Protein AF-A0A380T2Y3-F1 (afdb_monomer)

Radius of gyration: 21.45 Å; Cα contacts (8 Å, |Δi|>4): 361; chains: 1; bounding box: 50×65×51 Å

Sequence (341 aa):
MRKSTPGRASEMRLYDQLVRQCRAKHFIFTFAATIHVAPNGPALARWWEATHGPTEDLQPNRKWDAYFRGALPQAKLLEQLIGDVPELATCLTNPIWYALADFQVGNSEAFWNSCANAVRINDAPFGYQSRQRLDDLYAQPNLASLGLLIIILRSDDLQHYYSRQHITRCFTCYVCIALLSDRLRDVADDIYMLINSLIERGGFTEGTPLGWPESLDDFCRQYNSYHLIAQWLYPTVQSDRREADVLLLLWMVAEDHKLLWQFFNQDEVVIPPSMLQRWRRWCKRFVNHSTQLCCSECDTRLLAREEKRVWCRLLLRGNVASAKIGTTVIVALNLTFGLLV

Foldseek 3Di:
DDDPDPDPVVVQVVLLLLLQLLLLLLLQLLLCVVVVFDSAQQRVLVVCCVVPNDDPPDDSDCVSRVSNRRDHDDPVVNLVSCVVPVVSVCSLVALQSVLLRDDDDVCQQVLLQLQLQLWDWQNHGDWAPVPVSLVLLLLFLARNSLSSLSSLQQHPDPRSVVVNVVCLACVLVSLLLRCLPPSNVSSSLSSLVSVVVCLVVVSGPVGHRPPRDPDSVSSVVSSVLLNVVLVVCQVVDDDPPSSRLSSSLSSLCVVPPVSSVCSVPDPDGDDDPVSVVVSVVSCVVVVPIDTDRNVVSSVVPPQDPSSVVSVCVSPPPDPPDDPCDDDDDDDDDPDDPDDDD

Organism: NCBI:txid1785161

Structure (mmCIF, N/CA/C/O backbone):
data_AF-A0A380T2Y3-F1
#
_entry.id   AF-A0A380T2Y3-F1
#
loop_
_atom_site.group_PDB
_atom_site.id
_atom_site.type_symbol
_atom_site.label_atom_id
_atom_site.label_alt_id
_atom_site.label_comp_id
_atom_site.label_asym_id
_atom_site.label_entity_id
_atom_site.label_seq_id
_atom_site.pdbx_PDB_ins_code
_atom_site.Cartn_x
_atom_site.Cartn_y
_atom_site.Cartn_z
_atom_site.occupancy
_atom_site.B_iso_or_equiv
_atom_site.auth_seq_id
_atom_site.auth_comp_id
_atom_site.auth_asym_id
_atom_site.auth_atom_id
_atom_site.pdbx_PDB_model_num
ATOM 1 N N . MET A 1 1 ? -19.754 40.444 -13.931 1.00 37.72 1 MET A N 1
ATOM 2 C CA . MET A 1 1 ? -19.602 39.278 -13.032 1.00 37.72 1 MET A CA 1
ATOM 3 C C . MET A 1 1 ? -18.606 38.298 -13.643 1.00 37.72 1 MET A C 1
ATOM 5 O O . MET A 1 1 ? -18.986 37.504 -14.491 1.00 37.72 1 MET A O 1
ATOM 9 N N . ARG A 1 2 ? -17.318 38.389 -13.283 1.00 34.25 2 ARG A N 1
ATOM 10 C CA . ARG A 1 2 ? -16.330 37.356 -13.632 1.00 34.25 2 ARG A CA 1
ATOM 11 C C . ARG A 1 2 ? -16.408 36.286 -12.545 1.00 34.25 2 ARG A C 1
ATOM 13 O O . ARG A 1 2 ? -16.112 36.587 -11.394 1.00 34.25 2 ARG A O 1
ATOM 20 N N . LYS A 1 3 ? -16.866 35.080 -12.893 1.00 37.94 3 LYS A N 1
ATOM 21 C CA . LYS A 1 3 ? -16.750 33.909 -12.017 1.00 37.94 3 LYS A CA 1
ATOM 22 C C . LYS A 1 3 ? -15.255 33.670 -11.806 1.00 37.94 3 LYS A C 1
ATOM 24 O O . LYS A 1 3 ? -14.553 33.351 -12.759 1.00 37.94 3 LYS A O 1
ATOM 29 N N . SER A 1 4 ? -14.770 33.912 -10.593 1.00 36.66 4 SER A N 1
ATOM 30 C CA . SER A 1 4 ? -13.426 33.520 -10.189 1.00 36.66 4 SER A CA 1
ATOM 31 C C . SER A 1 4 ? -13.338 32.001 -10.294 1.00 36.66 4 SER A C 1
ATOM 33 O O . SER A 1 4 ? -14.076 31.297 -9.603 1.00 36.66 4 SER A O 1
ATOM 35 N N . THR A 1 5 ? -12.473 31.504 -11.171 1.00 42.69 5 THR A N 1
ATOM 36 C CA . THR A 1 5 ? -12.045 30.105 -11.191 1.00 42.69 5 THR A CA 1
ATOM 37 C C . THR A 1 5 ? -11.651 29.713 -9.762 1.00 42.69 5 THR A C 1
ATOM 39 O O . THR A 1 5 ? -10.955 30.505 -9.113 1.00 42.69 5 THR A O 1
ATOM 42 N N . PRO A 1 6 ? -12.102 28.564 -9.224 1.00 47.38 6 PRO A N 1
ATOM 43 C CA . PRO A 1 6 ? -11.628 28.095 -7.929 1.00 47.38 6 PRO A CA 1
ATOM 44 C C . PRO A 1 6 ? -10.100 28.064 -7.981 1.00 47.38 6 PRO A C 1
ATOM 46 O O . PRO A 1 6 ? -9.513 27.447 -8.863 1.00 47.38 6 PRO A O 1
ATOM 49 N N . GLY A 1 7 ? -9.445 28.836 -7.115 1.00 57.75 7 GLY A N 1
ATOM 50 C CA . GLY A 1 7 ? -7.991 28.926 -7.136 1.00 57.75 7 GLY A CA 1
ATOM 51 C C . GLY A 1 7 ? -7.384 27.571 -6.785 1.00 57.75 7 GLY A C 1
ATOM 52 O O . GLY A 1 7 ? -7.860 26.922 -5.858 1.00 57.75 7 GLY A O 1
ATOM 53 N N . ARG A 1 8 ? -6.303 27.187 -7.469 1.00 60.09 8 ARG A N 1
ATOM 54 C CA . ARG A 1 8 ? -5.463 25.987 -7.252 1.00 60.09 8 ARG A CA 1
ATOM 55 C C . ARG A 1 8 ? -5.281 25.584 -5.772 1.00 60.09 8 ARG A C 1
ATOM 57 O O . ARG A 1 8 ? -5.299 24.408 -5.433 1.00 60.09 8 ARG A O 1
ATOM 64 N N . ALA A 1 9 ? -5.217 26.552 -4.853 1.00 62.19 9 ALA A N 1
ATOM 65 C CA . ALA A 1 9 ? -5.156 26.318 -3.405 1.00 62.19 9 ALA A CA 1
ATOM 66 C C . ALA A 1 9 ? -6.393 25.611 -2.791 1.00 62.19 9 ALA A C 1
ATOM 68 O O . ALA A 1 9 ? -6.279 24.962 -1.751 1.00 62.19 9 ALA A O 1
ATOM 69 N N . SER A 1 10 ? -7.579 25.748 -3.388 1.00 67.69 10 SER A N 1
ATOM 70 C CA . SER A 1 10 ? -8.824 25.091 -2.963 1.00 67.69 10 SER A CA 1
ATOM 71 C C . SER A 1 10 ? -8.831 23.609 -3.350 1.00 67.69 10 SER A C 1
ATOM 73 O O . SER A 1 10 ? -9.115 22.763 -2.503 1.00 67.69 10 SER A O 1
ATOM 75 N N . GLU A 1 11 ? -8.416 23.294 -4.577 1.00 70.69 11 GLU A N 1
ATOM 76 C CA . GLU A 1 11 ? -8.288 21.924 -5.099 1.00 70.69 11 GLU A CA 1
ATOM 77 C C . GLU A 1 11 ? -7.221 21.115 -4.346 1.00 70.69 11 GLU A C 1
ATOM 79 O O . GLU A 1 11 ? -7.369 19.912 -4.126 1.00 70.69 11 GLU A O 1
ATOM 84 N N . MET A 1 12 ? -6.162 21.780 -3.879 1.00 69.94 12 MET A N 1
ATOM 85 C CA . MET A 1 12 ? -5.123 21.164 -3.049 1.00 69.94 12 MET A CA 1
ATOM 86 C C . MET A 1 12 ? -5.627 20.787 -1.657 1.00 69.94 12 MET A C 1
ATOM 88 O O . MET A 1 12 ? -5.375 19.686 -1.176 1.00 69.94 12 MET A O 1
ATOM 92 N N . ARG A 1 13 ? -6.371 21.687 -0.999 1.00 73.81 13 ARG A N 1
ATOM 93 C CA . ARG A 1 13 ? -6.973 21.383 0.311 1.00 73.81 13 ARG A CA 1
ATOM 94 C C . ARG A 1 13 ? -7.933 20.206 0.217 1.00 73.81 13 ARG A C 1
ATOM 96 O O . ARG A 1 13 ? -7.991 19.412 1.151 1.00 73.81 13 ARG A O 1
ATOM 103 N N . LEU A 1 14 ? -8.654 20.113 -0.898 1.00 81.94 14 LEU A N 1
ATOM 104 C CA . LEU A 1 14 ? -9.555 19.007 -1.179 1.00 81.94 14 LEU A CA 1
ATOM 105 C C . LEU A 1 14 ? -8.781 17.695 -1.366 1.00 81.94 14 LEU A C 1
ATOM 107 O O . LEU A 1 14 ? -9.135 16.700 -0.747 1.00 81.94 14 LEU A O 1
ATOM 111 N N . TYR A 1 15 ? -7.676 17.700 -2.111 1.00 84.38 15 TYR A N 1
ATOM 112 C CA . TYR A 1 15 ? -6.830 16.514 -2.270 1.00 84.38 15 TYR A CA 1
ATOM 113 C C . TYR A 1 15 ? -6.211 16.028 -0.945 1.00 84.38 15 TYR A C 1
ATOM 115 O O . TYR A 1 15 ? -6.368 14.866 -0.578 1.00 84.38 15 TYR A O 1
ATOM 123 N N . ASP A 1 16 ? -5.606 16.922 -0.157 1.00 83.69 16 ASP A N 1
ATOM 124 C CA . ASP A 1 16 ? -5.087 16.587 1.181 1.00 83.69 16 ASP A CA 1
ATOM 125 C C . ASP A 1 16 ? -6.181 16.029 2.107 1.00 83.69 16 ASP A C 1
ATOM 127 O O . ASP A 1 16 ? -5.918 15.217 2.999 1.00 83.69 16 ASP A O 1
ATOM 131 N N . GLN A 1 17 ? -7.418 16.501 1.941 1.00 85.94 17 GLN A N 1
ATOM 132 C CA . GLN A 1 17 ? -8.566 15.988 2.674 1.00 85.94 17 GLN A CA 1
ATOM 133 C C . GLN A 1 17 ? -8.920 14.563 2.232 1.00 85.94 17 GLN A C 1
ATOM 135 O O . GLN A 1 17 ? -9.171 13.733 3.105 1.00 85.94 17 GLN A O 1
ATOM 140 N N . LEU A 1 18 ? -8.877 14.260 0.931 1.00 90.19 18 LEU A N 1
ATOM 141 C CA . LEU A 1 18 ? -9.080 12.904 0.409 1.00 90.19 18 LEU A CA 1
ATOM 142 C C . LEU A 1 18 ? -8.019 11.932 0.945 1.00 90.19 18 LEU A C 1
ATOM 144 O O . LEU A 1 18 ? -8.373 10.859 1.429 1.00 90.19 18 LEU A O 1
ATOM 148 N N . VAL A 1 19 ? -6.741 12.333 0.985 1.00 90.69 19 VAL A N 1
ATOM 149 C CA . VAL A 1 19 ? -5.663 11.517 1.584 1.00 90.69 19 VAL A CA 1
ATOM 150 C C . VAL A 1 19 ? -5.972 11.197 3.051 1.00 90.69 19 VAL A C 1
ATOM 152 O O . VAL A 1 19 ? -5.838 10.056 3.493 1.00 90.69 19 VAL A O 1
ATOM 155 N N . ARG A 1 20 ? -6.440 12.185 3.826 1.00 88.56 20 ARG A N 1
ATOM 156 C CA . ARG A 1 20 ? -6.813 11.970 5.237 1.00 88.56 20 ARG A CA 1
ATOM 157 C C . ARG A 1 20 ? -8.024 11.063 5.395 1.00 88.56 20 ARG A C 1
ATOM 159 O O . ARG A 1 20 ? -8.037 10.266 6.329 1.00 88.56 20 ARG A O 1
ATOM 166 N N . GLN A 1 21 ? -9.019 11.197 4.523 1.00 91.62 21 GLN A N 1
ATOM 167 C CA . GLN A 1 21 ? -10.210 10.353 4.533 1.00 91.62 21 GLN A CA 1
ATOM 168 C C . GLN A 1 21 ? -9.852 8.903 4.210 1.00 91.62 21 GLN A C 1
ATOM 170 O O . GLN A 1 21 ? -10.226 8.014 4.970 1.00 91.62 21 GLN A O 1
ATOM 175 N N . CYS A 1 22 ? -9.055 8.672 3.164 1.00 93.88 22 CYS A N 1
ATOM 176 C CA . CYS A 1 22 ? -8.543 7.349 2.810 1.00 93.88 22 CYS A CA 1
ATOM 177 C C . CYS A 1 22 ? -7.740 6.730 3.964 1.00 93.88 22 CYS A C 1
ATOM 179 O O . CYS A 1 22 ? -7.956 5.575 4.327 1.00 93.88 22 CYS A O 1
ATOM 181 N N . ARG A 1 23 ? -6.869 7.513 4.613 1.00 92.44 23 ARG A N 1
ATOM 182 C CA . ARG A 1 23 ? -6.127 7.064 5.798 1.00 92.44 23 ARG A CA 1
ATOM 183 C C . ARG A 1 23 ? -7.042 6.672 6.956 1.00 92.44 23 ARG A C 1
ATOM 185 O O . ARG A 1 23 ? -6.800 5.664 7.615 1.00 92.44 23 ARG A O 1
ATOM 192 N N . ALA A 1 24 ? -8.064 7.478 7.237 1.00 91.62 24 ALA A N 1
ATOM 193 C CA . ALA A 1 24 ? -9.016 7.204 8.309 1.00 91.62 24 ALA A CA 1
ATOM 194 C C . ALA A 1 24 ? -9.853 5.948 8.021 1.00 91.62 24 ALA A C 1
ATOM 196 O O . ALA A 1 24 ? -10.052 5.139 8.925 1.00 91.62 24 ALA A O 1
ATOM 197 N N . LYS A 1 25 ? -10.262 5.747 6.760 1.00 93.38 25 LYS A N 1
ATOM 198 C CA . LYS A 1 25 ? -10.887 4.499 6.310 1.00 93.38 25 LYS A CA 1
ATOM 199 C C . LYS A 1 25 ? -9.951 3.315 6.542 1.00 93.38 25 LYS A C 1
ATOM 201 O O . LYS A 1 25 ? -10.323 2.389 7.250 1.00 93.38 25 LYS A O 1
ATOM 206 N N . HIS A 1 26 ? -8.716 3.372 6.044 1.00 93.50 26 HIS A N 1
ATOM 207 C CA . HIS A 1 26 ? -7.749 2.287 6.226 1.00 93.50 26 HIS A CA 1
ATOM 208 C C . HIS A 1 26 ? -7.576 1.915 7.705 1.00 93.50 26 HIS A C 1
ATOM 210 O O . HIS A 1 26 ? -7.606 0.738 8.053 1.00 93.50 26 HIS A O 1
ATOM 216 N N . PHE A 1 27 ? -7.463 2.916 8.584 1.00 93.00 27 PHE A N 1
ATOM 217 C CA . PHE A 1 27 ? -7.384 2.697 10.025 1.00 93.00 27 PHE A CA 1
ATOM 218 C C . PHE A 1 27 ? -8.600 1.936 10.571 1.00 93.00 27 PHE A C 1
ATOM 220 O O . PHE A 1 27 ? -8.423 0.933 11.258 1.00 93.00 27 PHE A O 1
ATOM 227 N N . ILE A 1 28 ? -9.824 2.384 10.271 1.00 93.44 28 ILE A N 1
ATOM 228 C CA . ILE A 1 28 ? -11.027 1.785 10.863 1.00 93.44 28 ILE A CA 1
ATOM 229 C C . ILE A 1 28 ? -11.363 0.413 10.267 1.00 93.44 28 ILE A C 1
ATOM 231 O O . ILE A 1 28 ? -11.786 -0.474 11.003 1.00 93.44 28 ILE A O 1
ATOM 235 N N . PHE A 1 29 ? -11.136 0.212 8.965 1.00 93.44 29 PHE A N 1
ATOM 236 C CA . PHE A 1 29 ? -11.306 -1.092 8.321 1.00 93.44 29 PHE A CA 1
ATOM 237 C C . PHE A 1 29 ? -10.279 -2.094 8.852 1.00 93.44 29 PHE A C 1
ATOM 239 O O . PHE A 1 29 ? -10.648 -3.212 9.206 1.00 93.44 29 PHE A O 1
ATOM 246 N N . THR A 1 30 ? -9.021 -1.671 9.025 1.00 92.56 30 THR A N 1
ATOM 247 C CA . THR A 1 30 ? -8.002 -2.518 9.660 1.00 92.56 30 THR A CA 1
ATOM 248 C C . THR A 1 30 ? -8.378 -2.847 11.098 1.00 92.56 30 THR A C 1
ATOM 250 O O . THR A 1 30 ? -8.274 -4.002 11.494 1.00 92.56 30 THR A O 1
ATOM 253 N N . PHE A 1 31 ? -8.865 -1.870 11.871 1.00 93.12 31 PHE A N 1
ATOM 254 C CA . PHE A 1 31 ? -9.316 -2.120 13.238 1.00 93.12 31 PHE A CA 1
ATOM 255 C C . PHE A 1 31 ? -10.415 -3.178 13.279 1.00 93.12 31 PHE A C 1
ATOM 257 O O . PHE A 1 31 ? -10.260 -4.166 13.988 1.00 93.12 31 PHE A O 1
ATOM 264 N N . ALA A 1 32 ? -11.473 -3.003 12.479 1.00 92.94 32 ALA A N 1
ATOM 265 C CA . ALA A 1 32 ? -12.595 -3.935 12.404 1.00 92.94 32 ALA A CA 1
ATOM 266 C C . ALA A 1 32 ? -12.146 -5.353 12.015 1.00 92.94 32 ALA A C 1
ATOM 268 O O . ALA A 1 32 ? -12.591 -6.327 12.623 1.00 92.94 32 ALA A O 1
ATOM 269 N N . ALA A 1 33 ? -11.220 -5.465 11.057 1.00 91.44 33 ALA A N 1
ATOM 270 C CA . ALA A 1 33 ? -10.636 -6.738 10.653 1.00 91.44 33 ALA A CA 1
ATOM 271 C C . ALA A 1 33 ? -9.832 -7.398 11.788 1.00 91.44 33 ALA A C 1
ATOM 273 O O . ALA A 1 33 ? -9.990 -8.597 12.022 1.00 91.44 33 ALA A O 1
ATOM 274 N N . THR A 1 34 ? -9.015 -6.630 12.519 1.00 91.38 34 THR A N 1
ATOM 275 C CA . THR A 1 34 ? -8.190 -7.144 13.626 1.00 91.38 34 THR A CA 1
ATOM 276 C C . THR A 1 34 ? -9.029 -7.638 14.803 1.00 91.38 34 THR A C 1
ATOM 278 O O . THR A 1 34 ? -8.711 -8.669 15.385 1.00 91.38 34 THR A O 1
ATOM 281 N N . ILE A 1 35 ? -10.122 -6.950 15.141 1.00 92.81 35 ILE A N 1
ATOM 282 C CA . ILE A 1 35 ? -11.043 -7.391 16.206 1.00 92.81 35 ILE A CA 1
ATOM 283 C C . ILE A 1 35 ? -12.103 -8.391 15.709 1.00 92.81 35 ILE A C 1
ATOM 285 O O . ILE A 1 35 ? -12.998 -8.763 16.467 1.00 92.81 35 ILE A O 1
ATOM 289 N N . HIS A 1 36 ? -12.020 -8.813 14.443 1.00 92.25 36 HIS A N 1
ATOM 290 C CA . HIS A 1 36 ? -12.910 -9.783 13.801 1.00 92.25 36 HIS A CA 1
ATOM 291 C C . HIS A 1 36 ? -14.403 -9.413 13.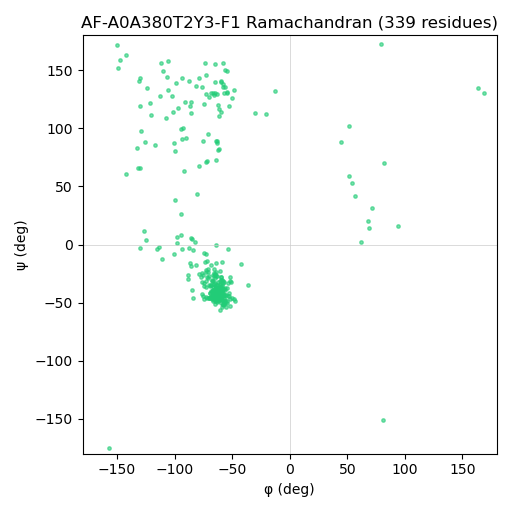835 1.00 92.25 36 HIS A C 1
ATOM 293 O O . HIS A 1 36 ? -15.266 -10.270 14.042 1.00 92.25 36 HIS A O 1
ATOM 299 N N . VAL A 1 37 ? -14.729 -8.140 13.593 1.00 92.50 37 VAL A N 1
ATOM 300 C CA . VAL A 1 37 ? -16.119 -7.675 13.461 1.00 92.50 37 VAL A CA 1
ATOM 301 C C . VAL A 1 37 ? -16.431 -7.246 12.034 1.00 92.50 37 VAL A C 1
ATOM 303 O O . VAL A 1 37 ? -15.552 -6.866 11.263 1.00 92.50 37 VAL A O 1
ATOM 306 N N . ALA A 1 38 ? -17.715 -7.279 11.678 1.00 91.19 38 ALA A N 1
ATOM 307 C CA . ALA A 1 38 ? -18.160 -6.769 10.389 1.00 91.19 38 ALA A CA 1
ATOM 308 C C . ALA A 1 38 ? -17.802 -5.272 10.243 1.00 91.19 38 ALA A C 1
ATOM 310 O O . ALA A 1 38 ? -17.963 -4.518 11.209 1.00 91.19 38 ALA A O 1
ATOM 311 N N . PRO A 1 39 ? -17.367 -4.812 9.055 1.00 90.62 39 PRO A N 1
ATOM 312 C CA . PRO A 1 39 ? -16.900 -3.443 8.848 1.00 90.62 39 PRO A CA 1
ATOM 313 C C . PRO A 1 39 ? -18.073 -2.458 8.703 1.00 90.62 39 PRO A C 1
ATOM 315 O O . PRO A 1 39 ? -18.351 -1.920 7.634 1.00 90.62 39 PRO A O 1
ATOM 318 N N . ASN A 1 40 ? -18.823 -2.254 9.785 1.00 90.81 40 ASN A N 1
ATOM 319 C CA . ASN A 1 40 ? -19.915 -1.287 9.861 1.00 90.81 40 ASN A CA 1
ATOM 320 C C . ASN A 1 40 ? -20.047 -0.702 11.272 1.00 90.81 40 ASN A C 1
ATOM 322 O O . ASN A 1 40 ? -19.594 -1.292 12.257 1.00 90.81 40 ASN A O 1
ATOM 326 N N . GLY A 1 41 ? -20.680 0.469 11.379 1.00 89.62 41 GLY A N 1
ATOM 327 C CA . GLY A 1 41 ? -20.807 1.182 12.644 1.00 89.62 41 GLY A CA 1
ATOM 328 C C . GLY A 1 41 ? -21.539 0.402 13.740 1.00 89.62 41 GLY A C 1
ATOM 329 O O . GLY A 1 41 ? -21.030 0.368 14.860 1.00 89.62 41 GLY A O 1
ATOM 330 N N . PRO A 1 42 ? -22.682 -0.259 13.467 1.00 89.94 42 PRO A N 1
ATOM 331 C CA . PRO A 1 42 ? -23.392 -1.045 14.476 1.00 89.94 42 PRO A CA 1
ATOM 332 C C . PRO A 1 42 ? -22.570 -2.190 15.080 1.00 89.94 42 PRO A C 1
ATOM 334 O O . PRO A 1 42 ? -22.623 -2.401 16.291 1.00 89.94 42 PRO A O 1
ATOM 337 N N . ALA A 1 43 ? -21.813 -2.931 14.267 1.00 90.81 43 ALA A N 1
ATOM 338 C CA . ALA A 1 43 ? -20.960 -4.012 14.760 1.00 90.81 43 ALA A CA 1
ATOM 339 C C . ALA A 1 43 ? -19.841 -3.474 15.663 1.00 90.81 43 ALA A C 1
ATOM 341 O O . ALA A 1 43 ? -19.603 -4.016 16.743 1.00 90.81 43 ALA A O 1
ATOM 342 N N . LEU A 1 44 ? -19.220 -2.365 15.257 1.00 90.38 44 LEU A N 1
ATOM 343 C CA . LEU A 1 44 ? -18.159 -1.722 16.021 1.00 90.38 44 LEU A CA 1
ATOM 344 C C . LEU A 1 44 ? -18.657 -1.138 17.350 1.00 90.38 44 LEU A C 1
ATOM 346 O O . LEU A 1 44 ? -17.994 -1.277 18.374 1.00 90.38 44 LEU A O 1
ATOM 350 N N . ALA A 1 45 ? -19.853 -0.545 17.347 1.00 89.06 45 ALA A N 1
ATOM 351 C CA . ALA A 1 45 ? -20.499 -0.031 18.550 1.00 89.06 45 ALA A CA 1
ATOM 352 C C . ALA A 1 45 ? -20.755 -1.144 19.579 1.00 89.06 45 ALA A C 1
ATOM 354 O O . ALA A 1 45 ? -20.423 -0.983 20.749 1.00 89.06 45 ALA A O 1
ATOM 355 N N . ARG A 1 46 ? -21.275 -2.298 19.136 1.00 89.06 46 ARG A N 1
ATOM 356 C CA . ARG A 1 46 ? -21.523 -3.454 20.016 1.00 89.06 46 ARG A CA 1
ATOM 357 C C . ARG A 1 46 ? -20.241 -4.023 20.606 1.00 89.06 46 ARG A C 1
ATOM 359 O O . ARG A 1 46 ? -20.218 -4.369 21.782 1.00 89.06 46 ARG A O 1
ATOM 366 N N . TRP A 1 47 ? -19.185 -4.126 19.800 1.00 91.19 47 TRP A N 1
ATOM 367 C CA . TRP A 1 47 ? -17.878 -4.539 20.306 1.00 91.19 47 TRP A CA 1
ATOM 368 C C . TRP A 1 47 ? -17.366 -3.557 21.361 1.00 91.19 47 TRP A C 1
ATOM 370 O O . TRP A 1 47 ? -16.926 -3.975 22.427 1.00 91.19 47 TRP A O 1
ATOM 380 N N . TRP A 1 48 ? -17.493 -2.253 21.105 1.00 89.88 48 TRP A N 1
ATOM 381 C CA . TRP A 1 48 ? -17.060 -1.225 22.044 1.00 89.88 48 TRP A CA 1
ATOM 382 C C . TRP A 1 48 ? -17.798 -1.323 23.386 1.00 89.88 48 TRP A C 1
ATOM 384 O O . TRP A 1 48 ? -17.152 -1.316 24.432 1.00 89.88 48 TRP A O 1
ATOM 394 N N . GLU A 1 49 ? -19.126 -1.464 23.356 1.00 88.94 49 GLU A N 1
ATOM 395 C CA . GLU A 1 49 ? -19.964 -1.658 24.550 1.00 88.94 49 GLU A CA 1
ATOM 396 C C . GLU A 1 49 ? -19.579 -2.917 25.332 1.00 88.94 49 GLU A C 1
ATOM 398 O O . GLU A 1 49 ? -19.516 -2.886 26.560 1.00 88.94 49 GLU A O 1
ATOM 403 N N . ALA A 1 50 ? -19.302 -4.020 24.634 1.00 89.56 50 ALA A N 1
ATOM 404 C CA . ALA A 1 50 ? -18.903 -5.273 25.266 1.00 89.56 50 ALA A CA 1
ATOM 405 C C . ALA A 1 50 ? -17.532 -5.171 25.956 1.00 89.56 50 ALA A C 1
ATOM 407 O O . ALA A 1 50 ? -17.342 -5.758 27.020 1.00 89.56 50 ALA A O 1
ATOM 408 N N . THR A 1 51 ? -16.593 -4.420 25.374 1.00 89.38 51 THR A N 1
ATOM 409 C CA . THR A 1 51 ? -15.217 -4.298 25.881 1.00 89.38 51 THR A CA 1
ATOM 410 C C . THR A 1 51 ? -15.080 -3.236 26.976 1.00 89.38 51 THR A C 1
ATOM 412 O O . THR A 1 51 ? -14.370 -3.449 27.956 1.00 89.38 51 THR A O 1
ATOM 415 N N . HIS A 1 52 ? -15.767 -2.099 26.842 1.00 87.69 52 HIS A N 1
ATOM 416 C CA . HIS A 1 52 ? -15.580 -0.920 27.703 1.00 87.69 52 HIS A CA 1
ATOM 417 C C . HIS A 1 52 ? -16.786 -0.598 28.591 1.00 87.69 52 HIS A C 1
ATOM 419 O O . HIS A 1 52 ? -16.735 0.343 29.386 1.00 87.69 52 HIS A O 1
ATOM 425 N N . GLY A 1 53 ? -17.866 -1.369 28.464 1.00 82.94 53 GLY A N 1
ATOM 426 C CA . GLY A 1 53 ? -19.145 -1.087 29.096 1.00 82.94 53 GLY A CA 1
ATOM 427 C C . GLY A 1 53 ? -19.964 -0.027 28.346 1.00 82.94 53 GLY A C 1
ATOM 428 O O . GLY A 1 53 ? -19.493 0.603 27.391 1.00 82.94 53 GLY A O 1
ATOM 429 N N . PRO A 1 54 ? -21.218 0.187 28.773 1.00 73.38 54 PRO A N 1
ATOM 430 C CA . PRO A 1 54 ? -22.063 1.227 28.208 1.00 73.38 54 PRO A CA 1
ATOM 431 C C . PRO A 1 54 ? -21.490 2.607 28.558 1.00 73.38 54 PRO A C 1
ATOM 433 O O . PRO A 1 54 ? -21.212 2.898 29.719 1.00 73.38 54 PRO A O 1
ATOM 436 N N . THR A 1 55 ? -21.341 3.483 27.567 1.00 65.94 55 THR A N 1
ATOM 437 C CA . THR A 1 55 ? -21.044 4.903 27.783 1.00 65.94 55 THR A CA 1
ATOM 438 C C . THR A 1 55 ? -22.258 5.745 27.410 1.00 65.94 55 THR A C 1
ATOM 440 O O . THR A 1 55 ? -23.039 5.379 26.532 1.00 65.94 55 THR A O 1
ATOM 443 N N . GLU A 1 56 ? -22.432 6.885 28.082 1.00 57.69 56 GLU A N 1
ATOM 444 C CA . GLU A 1 56 ? -23.603 7.770 27.927 1.00 57.69 56 GLU A CA 1
ATOM 445 C C . GLU A 1 56 ? -23.797 8.299 26.486 1.00 57.69 56 GLU A C 1
ATOM 447 O O . GLU A 1 56 ? -24.882 8.751 26.131 1.00 57.69 56 GLU A O 1
ATOM 452 N N . ASP A 1 57 ? -22.773 8.184 25.629 1.00 54.50 57 ASP A N 1
ATOM 453 C CA . ASP A 1 57 ? -22.772 8.584 24.214 1.00 54.50 57 ASP A CA 1
ATOM 454 C C . ASP A 1 57 ? -23.130 7.448 23.218 1.00 54.50 57 ASP A C 1
ATOM 456 O O . ASP A 1 57 ? -23.230 7.691 22.004 1.00 54.50 57 ASP A O 1
ATOM 460 N N . LEU A 1 58 ? -23.332 6.212 23.699 1.00 48.25 58 LEU A N 1
ATOM 461 C CA . LEU A 1 58 ? -23.587 5.003 22.899 1.00 48.25 58 LEU A CA 1
ATOM 462 C C . LEU A 1 58 ? -25.084 4.750 22.682 1.00 48.25 58 LEU A C 1
ATOM 464 O O . LEU A 1 58 ? -25.643 3.722 23.046 1.00 48.25 58 LEU A O 1
ATOM 468 N N . GLN A 1 59 ? -25.746 5.680 21.999 1.00 50.56 59 GLN A N 1
ATOM 469 C CA . GLN A 1 59 ? -26.775 5.222 21.063 1.00 50.56 59 GLN A CA 1
ATOM 470 C C . GLN A 1 59 ? -26.078 4.621 19.831 1.00 50.56 59 GLN A C 1
ATOM 472 O O . GLN A 1 59 ? -24.936 5.009 19.567 1.00 50.56 59 GLN A O 1
ATOM 477 N N . PRO A 1 60 ? -26.719 3.713 19.063 1.00 51.66 60 PRO A N 1
ATOM 478 C CA . PRO A 1 60 ? -26.189 3.140 17.817 1.00 51.66 60 PRO A CA 1
ATOM 479 C C . PRO A 1 60 ? -26.012 4.236 16.752 1.00 51.66 60 PRO A C 1
ATOM 481 O O . PRO A 1 60 ? -26.807 4.408 15.830 1.00 51.66 60 PRO A O 1
ATOM 484 N N . ASN A 1 61 ? -25.005 5.078 16.959 1.00 56.41 61 ASN A N 1
ATOM 485 C CA . ASN A 1 61 ? -24.946 6.417 16.417 1.00 56.41 61 ASN A CA 1
ATOM 486 C C . ASN A 1 61 ? -24.182 6.420 15.101 1.00 56.41 61 ASN A C 1
ATOM 488 O O . ASN A 1 61 ? -23.107 5.832 14.973 1.00 56.41 61 ASN A O 1
ATOM 492 N N . ARG A 1 62 ? -24.674 7.267 14.193 1.00 64.31 62 ARG A N 1
ATOM 493 C CA . ARG A 1 62 ? -24.050 7.719 12.937 1.00 64.31 62 ARG A CA 1
ATOM 494 C C . ARG A 1 62 ? -22.547 8.048 13.036 1.00 64.31 62 ARG A C 1
ATOM 496 O O . ARG A 1 62 ? -21.904 8.172 11.997 1.00 64.31 62 ARG A O 1
ATOM 503 N N . LYS A 1 63 ? -22.003 8.239 14.248 1.00 81.06 63 LYS A N 1
ATOM 504 C CA . LYS A 1 63 ? -20.584 8.500 14.539 1.00 81.06 63 LYS A CA 1
ATOM 505 C C . LYS A 1 63 ? -19.687 7.325 14.123 1.00 81.06 63 LYS A C 1
ATOM 507 O O . LYS A 1 63 ? -18.718 7.566 13.415 1.00 81.06 63 LYS A O 1
ATOM 512 N N . TRP A 1 64 ? -20.029 6.082 14.477 1.00 87.19 64 TRP A N 1
ATOM 513 C CA . TRP A 1 64 ? -19.223 4.915 14.085 1.00 87.19 64 TRP A CA 1
ATOM 514 C C . TRP A 1 64 ? -19.249 4.703 12.564 1.00 87.19 64 TRP A C 1
ATOM 516 O O . TRP A 1 64 ? -18.204 4.516 11.947 1.00 87.19 64 TRP A O 1
ATOM 526 N N . ASP A 1 65 ? -20.415 4.876 11.931 1.00 88.44 65 ASP A N 1
ATOM 527 C CA . ASP A 1 65 ? -20.541 4.863 10.464 1.00 88.44 65 ASP A CA 1
ATOM 528 C C . ASP A 1 65 ? -19.799 6.021 9.781 1.00 88.44 65 ASP A C 1
ATOM 530 O O . ASP A 1 65 ? -19.444 5.943 8.605 1.00 88.44 65 ASP A O 1
ATOM 534 N N . ALA A 1 66 ? -19.602 7.149 10.468 1.00 88.75 66 ALA A N 1
ATOM 535 C CA . ALA A 1 66 ? -18.816 8.250 9.923 1.00 88.75 66 ALA A CA 1
ATOM 536 C C . ALA A 1 66 ? -17.337 7.862 9.798 1.00 88.75 66 ALA A C 1
ATOM 538 O O . ALA A 1 66 ? -16.679 8.316 8.862 1.00 88.75 66 ALA A O 1
ATOM 539 N N . TYR A 1 67 ? -16.822 6.994 10.677 1.00 90.62 67 TYR A N 1
ATOM 540 C CA . TYR A 1 67 ? -15.434 6.544 10.601 1.00 90.62 67 TYR A CA 1
ATOM 541 C C . TYR A 1 67 ? -15.174 5.712 9.344 1.00 90.62 67 TYR A C 1
ATOM 543 O O . TYR A 1 67 ? -14.235 6.004 8.606 1.00 90.62 67 TYR A O 1
ATOM 551 N N . PHE A 1 68 ? -16.079 4.787 9.005 1.00 91.06 68 PHE A N 1
ATOM 552 C CA . PHE A 1 68 ? -16.027 4.029 7.743 1.00 91.06 68 PHE A CA 1
ATOM 553 C C . PHE A 1 68 ? -16.186 4.911 6.491 1.00 91.06 68 PHE A C 1
ATOM 555 O O . PHE A 1 68 ? -15.825 4.513 5.388 1.00 91.06 68 PHE A O 1
ATOM 562 N N . ARG A 1 69 ? -16.667 6.150 6.651 1.00 90.38 69 ARG A N 1
ATOM 563 C CA . ARG A 1 69 ? -16.733 7.166 5.586 1.00 90.38 69 ARG A CA 1
ATOM 564 C C . ARG A 1 69 ? -15.528 8.113 5.561 1.00 90.38 69 ARG A C 1
ATOM 566 O O . ARG A 1 69 ? -15.530 9.079 4.803 1.00 90.38 69 ARG A O 1
ATOM 573 N N . GLY A 1 70 ? -14.492 7.842 6.355 1.00 88.44 70 GLY A N 1
ATOM 574 C CA . GLY A 1 70 ? -13.245 8.607 6.370 1.00 88.44 70 GLY A CA 1
ATOM 575 C C . GLY A 1 70 ? -13.180 9.717 7.417 1.00 88.44 70 GLY A C 1
ATOM 576 O O . GLY A 1 70 ? -12.314 10.588 7.330 1.00 88.44 70 GLY A O 1
ATOM 577 N N . ALA A 1 71 ? -14.064 9.715 8.419 1.00 88.19 71 ALA A N 1
ATOM 578 C CA . ALA A 1 71 ? -13.832 10.504 9.624 1.00 88.19 71 ALA A CA 1
ATOM 579 C C . ALA A 1 71 ? -12.793 9.802 10.511 1.00 88.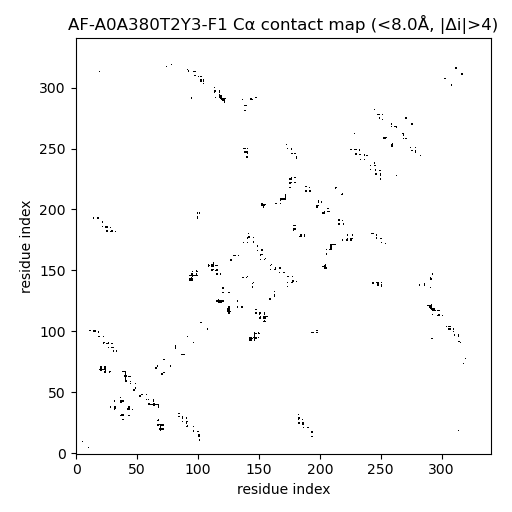19 71 ALA A C 1
ATOM 581 O O . ALA A 1 71 ? -12.863 8.597 10.731 1.00 88.19 71 ALA A O 1
ATOM 582 N N . LEU A 1 72 ? -11.833 10.546 11.057 1.00 85.44 72 LEU A N 1
ATOM 583 C CA . LEU A 1 72 ? -10.915 9.992 12.050 1.00 85.44 72 LEU A CA 1
ATOM 584 C C . LEU A 1 72 ? -11.528 10.131 13.457 1.00 85.44 72 LEU A C 1
ATOM 586 O O . LEU A 1 72 ? -12.120 11.180 13.744 1.00 85.44 72 LEU A O 1
ATOM 590 N N . PRO A 1 73 ? -11.376 9.132 14.348 1.00 83.88 73 PRO A N 1
ATOM 591 C CA . PRO A 1 73 ? -11.721 9.285 15.757 1.00 83.88 73 PRO A CA 1
ATOM 592 C C . PRO A 1 73 ? -11.018 10.489 16.399 1.00 83.88 73 PRO A C 1
ATOM 594 O O . PRO A 1 73 ? -9.905 10.862 16.021 1.00 83.88 73 PRO A O 1
ATOM 597 N N . GLN A 1 74 ? -11.668 11.107 17.388 1.00 83.19 74 GLN A N 1
ATOM 598 C CA . GLN A 1 74 ? -11.040 12.167 18.185 1.00 83.19 74 GLN A CA 1
ATOM 599 C C . GLN A 1 74 ? -9.869 11.603 18.997 1.00 83.19 74 GLN A C 1
ATOM 601 O O . GLN A 1 74 ? -9.883 10.425 19.337 1.00 83.19 74 GLN A O 1
ATOM 606 N N . ALA A 1 75 ? -8.902 12.453 19.362 1.00 81.00 75 ALA A N 1
ATOM 607 C CA . ALA A 1 75 ? -7.637 12.042 19.984 1.00 81.00 75 ALA A CA 1
ATOM 608 C C . ALA A 1 75 ? -7.803 11.042 21.142 1.00 81.00 75 ALA A C 1
ATOM 610 O O . ALA A 1 75 ? -7.179 9.990 21.114 1.00 81.00 75 ALA A O 1
ATOM 611 N N . LYS A 1 76 ? -8.710 11.305 22.093 1.00 80.56 76 LYS A N 1
ATOM 612 C CA . LYS A 1 76 ? -8.950 10.409 23.237 1.00 80.56 76 LYS A CA 1
ATOM 613 C C . LYS A 1 76 ? -9.438 9.017 22.817 1.00 80.56 76 LYS A C 1
ATOM 615 O O . LYS A 1 76 ? -8.935 8.020 23.317 1.00 80.56 76 LYS A O 1
ATOM 620 N N . LEU A 1 77 ? -10.409 8.948 21.903 1.00 84.88 77 LEU A N 1
ATOM 621 C CA . LEU A 1 77 ? -10.918 7.670 21.397 1.00 84.88 77 LEU A CA 1
ATOM 622 C C . LEU A 1 77 ? -9.852 6.966 20.550 1.00 84.88 77 LEU A C 1
ATOM 624 O O . LEU A 1 77 ? -9.676 5.763 20.659 1.00 84.88 77 LEU A O 1
ATOM 628 N N . LEU A 1 78 ? -9.110 7.716 19.737 1.00 87.19 78 LEU A N 1
ATOM 629 C CA . LEU A 1 78 ? -8.028 7.178 18.921 1.00 87.19 78 LEU A CA 1
ATOM 630 C C . LEU A 1 78 ? -6.923 6.547 19.780 1.00 87.19 78 LEU A C 1
ATOM 632 O O . LEU A 1 78 ? -6.471 5.450 19.475 1.00 87.19 78 LEU A O 1
ATOM 636 N N . GLU A 1 79 ? -6.518 7.218 20.859 1.00 86.00 79 GLU A N 1
ATOM 637 C CA . GLU A 1 79 ? -5.547 6.702 21.831 1.00 86.00 79 GLU A CA 1
ATOM 638 C C . GLU A 1 79 ? -6.046 5.421 22.506 1.00 86.00 79 GLU A C 1
ATOM 640 O O . GLU A 1 7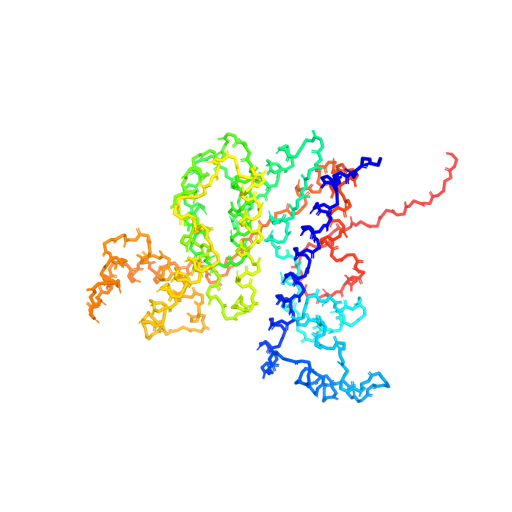9 ? -5.270 4.483 22.657 1.00 86.00 79 GLU A O 1
ATOM 645 N N . GLN A 1 80 ? -7.334 5.349 22.855 1.00 87.94 80 GLN A N 1
ATOM 646 C CA . GLN A 1 80 ? -7.936 4.138 23.423 1.00 87.94 80 GLN A CA 1
ATOM 647 C C . GLN A 1 80 ? -7.939 2.975 22.425 1.00 87.94 80 GLN A C 1
ATOM 649 O O . GLN A 1 80 ? -7.440 1.906 22.748 1.00 87.94 80 GLN A O 1
ATOM 654 N N . LEU A 1 81 ? -8.393 3.208 21.188 1.00 88.81 81 LEU A N 1
ATOM 655 C CA . LEU A 1 81 ? -8.409 2.188 20.131 1.00 88.81 81 LEU A CA 1
ATOM 656 C C . LEU A 1 81 ? -7.001 1.644 19.830 1.00 88.81 81 LEU A C 1
ATOM 658 O O . LEU A 1 81 ? -6.829 0.449 19.606 1.00 88.81 81 LEU A O 1
ATOM 662 N N . ILE A 1 82 ? -5.985 2.514 19.838 1.00 90.12 82 ILE A N 1
ATOM 663 C CA . ILE A 1 82 ? -4.579 2.105 19.699 1.00 90.12 82 ILE A CA 1
ATOM 664 C C . ILE A 1 82 ? -4.098 1.362 20.954 1.00 90.12 82 ILE A C 1
ATOM 666 O O . ILE A 1 82 ? -3.294 0.443 20.840 1.00 90.12 82 ILE A O 1
ATOM 670 N N . GLY A 1 83 ? -4.573 1.737 22.141 1.00 88.69 83 GLY A N 1
ATOM 671 C CA . GLY A 1 83 ? -4.303 1.011 23.382 1.00 88.69 83 GLY A CA 1
ATOM 672 C C . GLY A 1 83 ? -4.796 -0.437 23.332 1.00 88.69 83 GLY A C 1
ATOM 673 O O . GLY A 1 83 ? -4.055 -1.335 23.728 1.00 88.69 83 GLY A O 1
ATOM 674 N N . ASP A 1 84 ? -5.993 -0.661 22.785 1.00 89.31 84 ASP A N 1
ATOM 675 C CA . ASP A 1 84 ? -6.577 -1.999 22.629 1.00 89.31 84 ASP A CA 1
ATOM 676 C C . ASP A 1 84 ? -5.892 -2.811 21.525 1.00 89.31 84 ASP A C 1
ATOM 678 O O . ASP A 1 84 ? -5.718 -4.023 21.651 1.00 89.31 84 ASP A O 1
ATOM 682 N N . VAL A 1 85 ? -5.494 -2.146 20.434 1.00 90.00 85 VAL A N 1
ATOM 683 C CA . VAL A 1 85 ? -4.858 -2.776 19.269 1.00 90.00 85 VAL A CA 1
ATOM 684 C C . VAL A 1 85 ? -3.604 -1.982 18.856 1.00 90.00 85 VAL A C 1
ATOM 686 O O . VAL A 1 85 ? -3.649 -1.166 17.927 1.00 90.00 85 VAL A O 1
ATOM 689 N N . PRO A 1 86 ? -2.445 -2.228 19.506 1.00 86.19 86 PRO A N 1
ATOM 690 C CA . PRO A 1 86 ? -1.231 -1.422 19.316 1.00 86.19 86 PRO A CA 1
ATOM 691 C C . PRO A 1 86 ? -0.676 -1.412 17.890 1.00 86.19 86 PRO A C 1
ATOM 693 O O . PRO A 1 86 ? -0.114 -0.414 17.437 1.00 86.19 86 PRO A O 1
ATOM 696 N N . GLU A 1 87 ? -0.855 -2.506 17.151 1.00 81.94 87 GLU A N 1
ATOM 697 C CA . GLU A 1 87 ? -0.406 -2.631 15.759 1.00 81.94 87 GLU A CA 1
ATOM 698 C C . GLU A 1 87 ? -1.056 -1.596 14.818 1.00 81.94 87 GLU A C 1
ATOM 700 O O . GLU A 1 87 ? -0.444 -1.213 13.816 1.00 81.94 87 GLU A O 1
ATOM 705 N N . LEU A 1 88 ? -2.223 -1.037 15.166 1.00 84.12 88 LEU A N 1
ATOM 706 C CA . LEU A 1 88 ? -2.873 0.018 14.380 1.00 84.12 88 LEU A CA 1
ATOM 707 C C . LEU A 1 88 ? -2.109 1.336 14.336 1.00 84.12 88 LEU A C 1
ATOM 709 O O . LEU A 1 88 ? -2.320 2.124 13.410 1.00 84.12 88 LEU A O 1
ATOM 713 N N . ALA A 1 89 ? -1.210 1.591 15.288 1.00 82.88 89 ALA A N 1
ATOM 714 C CA . ALA A 1 89 ? -0.382 2.792 15.257 1.00 82.88 89 ALA A CA 1
ATOM 715 C C . ALA A 1 89 ? 0.380 2.904 13.922 1.00 82.88 89 ALA A C 1
ATOM 717 O O . ALA A 1 89 ? 0.467 3.984 13.332 1.00 82.88 89 ALA A O 1
ATOM 718 N N . THR A 1 90 ? 0.839 1.765 13.393 1.00 79.31 90 THR A N 1
ATOM 719 C CA . THR A 1 90 ? 1.566 1.679 12.118 1.00 79.31 90 THR A CA 1
ATOM 720 C C . THR A 1 90 ? 0.701 2.028 10.904 1.00 79.31 90 THR A C 1
ATOM 722 O O . THR A 1 90 ? 1.213 2.523 9.899 1.00 79.31 90 THR A O 1
ATOM 725 N N . CYS A 1 91 ? -0.622 1.853 10.993 1.00 82.50 91 CYS A N 1
ATOM 726 C CA . CYS A 1 91 ? -1.551 2.199 9.916 1.00 82.50 91 CYS A CA 1
ATOM 727 C C . CYS A 1 91 ? -1.617 3.709 9.690 1.00 82.50 91 CYS A C 1
ATOM 729 O O . CYS A 1 91 ? -1.853 4.154 8.568 1.00 82.50 91 CYS A O 1
ATOM 731 N N . LEU A 1 92 ? -1.410 4.501 10.743 1.00 81.56 92 LEU A N 1
ATOM 732 C CA . LEU A 1 92 ? -1.521 5.959 10.709 1.00 81.56 92 LEU A CA 1
ATOM 733 C C . LEU A 1 92 ? -0.209 6.636 10.308 1.00 81.56 92 LEU A C 1
ATOM 735 O O . LEU A 1 92 ? -0.238 7.707 9.698 1.00 81.56 92 LEU A O 1
ATOM 739 N N . THR A 1 93 ? 0.920 6.004 10.631 1.00 79.12 93 THR A N 1
ATOM 740 C CA . THR A 1 93 ? 2.280 6.487 10.345 1.00 79.12 93 THR A CA 1
ATOM 741 C C . THR A 1 93 ? 2.889 5.866 9.086 1.00 79.12 93 THR A C 1
ATOM 743 O O . THR A 1 93 ? 4.058 6.103 8.789 1.00 79.12 93 THR A O 1
ATOM 746 N N . ASN A 1 94 ? 2.109 5.092 8.325 1.00 83.62 94 ASN A N 1
ATOM 747 C CA . ASN A 1 94 ? 2.583 4.426 7.117 1.00 83.62 94 ASN A CA 1
ATOM 748 C C . ASN A 1 94 ? 3.139 5.441 6.081 1.00 83.62 94 ASN A C 1
ATOM 750 O O . ASN A 1 94 ? 2.476 6.453 5.816 1.00 83.62 94 ASN A O 1
ATOM 754 N N . PRO A 1 95 ? 4.307 5.169 5.455 1.00 84.12 95 PRO A N 1
ATOM 755 C CA . PRO A 1 95 ? 4.922 6.043 4.452 1.00 84.12 95 PRO A CA 1
ATOM 756 C C . PRO A 1 95 ? 4.002 6.455 3.298 1.00 84.12 95 PRO A C 1
ATOM 758 O O . PRO A 1 95 ? 4.172 7.546 2.754 1.00 84.12 95 PRO A O 1
ATOM 761 N N . ILE A 1 96 ? 3.006 5.635 2.942 1.00 90.12 96 ILE A N 1
ATOM 762 C CA . ILE A 1 96 ? 2.076 5.935 1.847 1.00 90.12 96 ILE A CA 1
ATOM 763 C C . ILE A 1 96 ? 1.362 7.276 2.028 1.00 90.12 96 ILE A C 1
ATOM 765 O O . ILE A 1 96 ? 1.180 8.011 1.065 1.00 90.12 96 ILE A O 1
ATOM 769 N N . TRP A 1 97 ? 0.992 7.641 3.259 1.00 88.56 97 TRP A N 1
ATOM 770 C CA . TRP A 1 97 ? 0.206 8.853 3.503 1.00 88.56 97 TRP A CA 1
ATOM 771 C C . TRP A 1 97 ? 1.037 10.112 3.292 1.00 88.56 97 TRP A C 1
ATOM 773 O O . TRP A 1 97 ? 0.503 11.150 2.911 1.00 88.56 97 TRP A O 1
ATOM 783 N N . TYR A 1 98 ? 2.347 10.004 3.505 1.00 81.81 98 TYR A N 1
ATOM 784 C CA . TYR A 1 98 ? 3.307 11.041 3.156 1.00 81.81 98 TYR A CA 1
ATOM 785 C C . TYR A 1 98 ? 3.525 11.076 1.651 1.00 81.81 98 TYR A C 1
ATOM 787 O O . TYR A 1 98 ? 3.443 12.141 1.049 1.00 81.81 98 TYR A O 1
ATOM 795 N N . ALA A 1 99 ? 3.735 9.909 1.045 1.00 88.88 99 ALA A N 1
ATOM 796 C CA . ALA A 1 99 ? 3.982 9.766 -0.380 1.00 88.88 99 ALA A CA 1
ATOM 797 C C . ALA A 1 99 ? 2.824 10.282 -1.244 1.00 88.88 99 ALA A C 1
ATOM 799 O O . ALA A 1 99 ? 3.060 10.850 -2.307 1.00 88.88 99 ALA A O 1
ATOM 800 N N . LEU A 1 100 ? 1.586 10.124 -0.771 1.00 90.31 100 LEU A N 1
ATOM 801 C CA . LEU A 1 100 ? 0.380 10.599 -1.439 1.00 90.31 100 LEU A CA 1
ATOM 802 C C . LEU A 1 100 ? 0.034 12.047 -1.107 1.00 90.31 100 LEU A C 1
ATOM 804 O O . LEU A 1 100 ? -0.765 12.618 -1.828 1.00 90.31 100 LEU A O 1
ATOM 808 N N . ALA A 1 101 ? 0.582 12.674 -0.068 1.00 84.06 101 ALA A N 1
ATOM 809 C CA . ALA A 1 101 ? 0.226 14.056 0.259 1.00 84.06 101 ALA A CA 1
ATOM 810 C C . ALA A 1 101 ? 0.825 15.063 -0.739 1.00 84.06 101 ALA A C 1
ATOM 812 O O . ALA A 1 101 ? 1.926 14.872 -1.261 1.00 84.06 101 ALA A O 1
ATOM 813 N N . ASP A 1 102 ? 0.113 16.156 -1.015 1.00 75.44 102 ASP A N 1
ATOM 814 C CA . ASP A 1 102 ? 0.559 17.155 -1.990 1.00 75.44 102 ASP A CA 1
ATOM 815 C C . ASP A 1 102 ? 1.318 18.290 -1.288 1.00 75.44 102 ASP A C 1
ATOM 817 O O . ASP A 1 102 ? 0.738 19.201 -0.693 1.00 75.44 102 ASP A O 1
ATOM 821 N N . PHE A 1 103 ? 2.650 18.220 -1.333 1.00 64.38 103 PHE A N 1
ATOM 822 C CA . PHE A 1 103 ? 3.544 19.246 -0.804 1.00 64.38 103 PHE A CA 1
ATOM 823 C C . PHE A 1 103 ? 4.036 20.140 -1.950 1.00 64.38 103 PHE A C 1
ATOM 825 O O . PHE A 1 103 ? 5.149 19.967 -2.444 1.00 64.38 103 PHE A O 1
ATOM 832 N N . GLN A 1 104 ? 3.226 21.110 -2.379 1.00 56.69 104 GLN A N 1
ATOM 833 C CA . GLN A 1 104 ? 3.729 22.201 -3.220 1.00 56.69 104 GLN A CA 1
ATOM 834 C C . GLN A 1 104 ? 4.203 23.343 -2.331 1.00 56.69 104 GLN A C 1
ATOM 836 O O . GLN A 1 104 ? 3.437 24.224 -1.948 1.00 56.69 104 GLN A O 1
ATOM 841 N N . VAL A 1 105 ? 5.485 23.297 -1.992 1.00 50.84 105 VAL A N 1
ATOM 842 C CA . VAL A 1 105 ? 6.228 24.444 -1.469 1.00 50.84 105 VAL A CA 1
ATOM 843 C C . VAL A 1 105 ? 7.145 24.932 -2.584 1.00 50.84 105 VAL A C 1
ATOM 845 O O . VAL A 1 105 ? 7.451 24.165 -3.492 1.00 50.84 105 VAL A O 1
ATOM 848 N N . GLY A 1 106 ? 7.592 26.191 -2.538 1.00 52.25 106 GLY A N 1
ATOM 849 C CA . GLY A 1 106 ? 8.447 26.809 -3.566 1.00 52.25 106 GLY A CA 1
ATOM 850 C C . GLY A 1 106 ? 9.740 26.056 -3.933 1.00 52.25 106 GLY A C 1
ATOM 851 O O . GLY A 1 106 ? 10.434 26.497 -4.839 1.00 52.25 106 GLY A O 1
ATOM 852 N N . ASN A 1 107 ? 10.059 24.940 -3.260 1.00 62.84 107 ASN A N 1
ATOM 853 C CA . ASN A 1 107 ? 11.063 23.963 -3.678 1.00 62.84 107 ASN A CA 1
ATOM 854 C C . ASN A 1 107 ? 10.621 22.509 -3.357 1.00 62.84 107 ASN A C 1
ATOM 856 O O . ASN A 1 107 ? 11.247 21.813 -2.549 1.00 62.84 107 ASN A O 1
ATOM 860 N N . SER A 1 108 ? 9.492 22.071 -3.934 1.00 70.94 108 SER A N 1
ATOM 861 C CA . SER A 1 108 ? 8.938 20.716 -3.758 1.00 70.94 108 SER A CA 1
ATOM 862 C C . SER A 1 108 ? 9.884 19.617 -4.247 1.00 70.94 108 SER A C 1
ATOM 864 O O . SER A 1 108 ? 9.953 18.559 -3.630 1.00 70.94 108 SER A O 1
ATOM 866 N N . GLU A 1 109 ? 10.653 19.882 -5.302 1.00 76.06 109 GLU A N 1
ATOM 867 C CA . GLU A 1 109 ? 11.698 18.992 -5.832 1.00 76.06 109 GLU A CA 1
ATOM 868 C C . GLU A 1 109 ? 12.716 18.622 -4.752 1.00 76.06 109 GLU A C 1
ATOM 870 O O . GLU A 1 109 ? 12.894 17.449 -4.415 1.00 76.06 109 GLU A O 1
ATOM 875 N N . ALA A 1 110 ? 13.298 19.629 -4.090 1.00 79.31 110 ALA A N 1
ATOM 876 C CA . ALA A 1 110 ? 14.251 19.373 -3.023 1.00 79.31 110 ALA A CA 1
ATOM 877 C C . ALA A 1 110 ? 13.628 18.548 -1.888 1.00 79.31 110 ALA A C 1
ATOM 879 O O . ALA A 1 110 ? 14.346 17.786 -1.241 1.00 79.31 110 ALA A O 1
ATOM 880 N N . PHE A 1 111 ? 12.340 18.738 -1.578 1.00 81.31 111 PHE A N 1
ATOM 881 C CA . PHE A 1 111 ? 11.668 17.988 -0.511 1.00 81.31 111 PHE A CA 1
ATOM 882 C C . PHE A 1 111 ? 11.598 16.500 -0.850 1.00 81.31 111 PHE A C 1
ATOM 884 O O . PHE A 1 111 ? 12.064 15.679 -0.060 1.00 81.31 111 PHE A O 1
ATOM 891 N N . TRP A 1 112 ? 11.109 16.156 -2.042 1.00 85.44 112 TRP A N 1
ATOM 892 C CA . TRP A 1 112 ? 11.002 14.761 -2.468 1.00 85.44 112 TRP A CA 1
ATOM 893 C C . TRP A 1 112 ? 12.362 14.091 -2.630 1.00 85.44 112 TRP A C 1
ATOM 895 O O . TRP A 1 112 ? 12.501 12.930 -2.255 1.00 85.44 112 TRP A O 1
ATOM 905 N N . ASN A 1 113 ? 13.389 14.827 -3.059 1.00 86.25 113 ASN A N 1
ATOM 906 C CA . ASN A 1 113 ? 14.767 14.330 -3.059 1.00 86.25 113 ASN A CA 1
ATOM 907 C C . ASN A 1 113 ? 15.266 14.010 -1.654 1.00 86.25 113 ASN A C 1
ATOM 909 O O . ASN A 1 113 ? 15.831 12.945 -1.423 1.00 86.25 113 ASN A O 1
ATOM 913 N N . SER A 1 114 ? 15.014 14.899 -0.691 1.00 82.00 114 SER A N 1
ATOM 914 C CA . SER A 1 114 ? 15.355 14.649 0.711 1.00 82.00 114 SER A CA 1
ATOM 915 C C . SER A 1 114 ? 14.649 13.399 1.237 1.00 82.00 114 SER A C 1
ATOM 917 O O . SER A 1 114 ? 15.283 12.574 1.887 1.00 82.00 114 SER A O 1
ATOM 919 N N . CYS A 1 115 ? 13.360 13.232 0.928 1.00 83.44 115 CYS A N 1
ATOM 920 C CA . CYS A 1 115 ? 12.605 12.049 1.329 1.00 83.44 115 CYS A CA 1
ATOM 921 C C . CYS A 1 115 ? 13.139 10.773 0.674 1.00 83.44 115 CYS A C 1
ATOM 923 O O . CYS A 1 115 ? 13.307 9.774 1.368 1.00 83.44 115 CYS A O 1
ATOM 925 N N . ALA A 1 116 ? 13.442 10.797 -0.627 1.00 85.31 116 ALA A N 1
ATOM 926 C CA . ALA A 1 116 ? 14.013 9.653 -1.334 1.00 85.31 116 ALA A CA 1
ATOM 927 C C . ALA A 1 116 ? 15.386 9.262 -0.767 1.00 85.31 116 ALA A C 1
ATOM 929 O O . ALA A 1 116 ? 15.662 8.080 -0.568 1.00 85.31 116 ALA A O 1
ATOM 930 N N . ASN A 1 117 ? 16.209 10.246 -0.406 1.00 83.50 117 ASN A N 1
ATOM 931 C CA . ASN A 1 117 ? 17.523 10.024 0.204 1.00 83.50 117 ASN A CA 1
ATOM 932 C C . ASN A 1 117 ? 17.431 9.506 1.646 1.00 83.50 117 ASN A C 1
ATOM 934 O O . ASN A 1 117 ? 18.343 8.821 2.110 1.00 83.50 117 ASN A O 1
ATOM 938 N N . ALA A 1 118 ? 16.315 9.769 2.331 1.00 82.38 118 ALA A N 1
ATOM 939 C CA . ALA A 1 118 ? 16.006 9.250 3.662 1.00 82.38 118 ALA A CA 1
ATOM 940 C C . ALA A 1 118 ? 15.384 7.840 3.655 1.00 82.38 118 ALA A C 1
ATOM 942 O O . ALA A 1 118 ? 15.166 7.246 4.717 1.00 82.38 118 ALA A O 1
ATOM 943 N N . VAL A 1 119 ? 15.091 7.270 2.480 1.00 81.00 119 VAL A N 1
ATOM 944 C CA . VAL A 1 119 ? 14.574 5.900 2.383 1.00 81.00 119 VAL A CA 1
ATOM 945 C C . VAL A 1 119 ? 15.633 4.920 2.881 1.00 81.00 119 VAL A C 1
ATOM 947 O O . VAL A 1 119 ? 16.800 4.965 2.474 1.00 81.00 119 VAL A O 1
ATOM 950 N N . ARG A 1 120 ? 15.222 4.022 3.779 1.00 75.25 120 ARG A N 1
ATOM 951 C CA . ARG A 1 120 ? 16.061 2.953 4.317 1.00 75.25 120 ARG A CA 1
ATOM 952 C C . ARG A 1 120 ? 15.398 1.600 4.087 1.00 75.25 120 ARG A C 1
ATOM 954 O O . ARG A 1 120 ? 14.209 1.411 4.338 1.00 75.25 120 ARG A O 1
ATOM 961 N N . ILE A 1 121 ? 16.191 0.643 3.623 1.00 74.38 121 ILE A N 1
ATOM 962 C CA . ILE A 1 121 ? 15.786 -0.759 3.494 1.00 74.38 121 ILE A CA 1
ATOM 963 C C . ILE A 1 121 ? 16.749 -1.558 4.356 1.00 74.38 121 ILE A C 1
ATOM 965 O O . ILE A 1 121 ? 17.936 -1.629 4.036 1.00 74.38 121 ILE A O 1
ATOM 969 N N . ASN A 1 122 ? 16.243 -2.121 5.457 1.00 71.12 122 ASN A N 1
ATOM 970 C CA . ASN A 1 122 ? 17.052 -2.810 6.468 1.00 71.12 122 ASN A CA 1
ATOM 971 C C . ASN A 1 122 ? 18.191 -1.926 6.994 1.00 71.12 122 ASN A C 1
ATOM 973 O O . ASN A 1 122 ? 19.361 -2.289 6.897 1.00 71.12 122 ASN A O 1
ATOM 977 N N . ASP A 1 123 ? 17.834 -0.719 7.440 1.00 70.56 123 ASP A N 1
ATOM 978 C CA . ASP A 1 123 ? 18.743 0.318 7.954 1.00 70.56 123 ASP A CA 1
ATOM 979 C C . ASP A 1 123 ? 19.791 0.842 6.956 1.00 70.56 123 ASP A C 1
ATOM 981 O O . ASP A 1 123 ? 20.574 1.737 7.275 1.00 70.56 123 ASP A O 1
ATOM 985 N N . ALA A 1 124 ? 19.779 0.360 5.711 1.00 74.62 124 ALA A N 1
ATOM 986 C CA . ALA A 1 124 ? 20.706 0.794 4.678 1.00 74.62 124 ALA A CA 1
ATOM 987 C C . ALA A 1 124 ? 20.072 1.843 3.740 1.00 74.62 124 ALA A C 1
ATOM 989 O O . ALA A 1 124 ? 18.920 1.671 3.333 1.00 74.62 124 ALA A O 1
ATOM 990 N N . PRO A 1 125 ? 20.807 2.901 3.343 1.00 75.12 125 PRO A N 1
ATOM 991 C CA . PRO A 1 125 ? 20.303 3.948 2.447 1.00 75.12 125 PRO A CA 1
ATOM 992 C C . PRO A 1 125 ? 19.877 3.406 1.087 1.00 75.12 125 PRO A C 1
ATOM 994 O O . PRO A 1 125 ? 20.562 2.572 0.511 1.00 75.12 125 PRO A O 1
ATOM 997 N N . PHE A 1 126 ? 18.781 3.897 0.521 1.00 73.00 126 PHE A N 1
ATOM 998 C CA . PHE A 1 126 ? 18.477 3.699 -0.896 1.00 73.00 126 PHE A CA 1
ATOM 999 C C . PHE A 1 126 ? 19.405 4.611 -1.726 1.00 73.00 126 PHE A C 1
ATOM 1001 O O . PHE A 1 126 ? 19.438 5.811 -1.486 1.00 73.00 126 PHE A O 1
ATOM 1008 N N . GLY A 1 127 ? 20.231 4.073 -2.631 1.00 68.06 127 GLY A N 1
ATOM 1009 C CA . GLY A 1 127 ? 21.252 4.868 -3.342 1.00 68.06 127 GLY A CA 1
ATOM 1010 C C . GLY A 1 127 ? 21.698 4.259 -4.674 1.00 68.06 127 GLY A C 1
ATOM 1011 O O . GLY A 1 127 ? 21.148 3.239 -5.107 1.00 68.06 127 GLY A O 1
ATOM 1012 N N . TYR A 1 128 ? 22.694 4.880 -5.319 1.00 55.72 128 TYR A N 1
ATOM 1013 C CA . TYR A 1 128 ? 23.185 4.499 -6.652 1.00 55.72 128 TYR A CA 1
ATOM 1014 C C . TYR A 1 128 ? 23.580 3.008 -6.706 1.00 55.72 128 TYR A C 1
ATOM 1016 O O . TYR A 1 128 ? 24.283 2.518 -5.826 1.00 55.72 128 TYR A O 1
ATOM 1024 N N . GLN A 1 129 ? 23.111 2.284 -7.733 1.00 58.84 129 GLN A N 1
ATOM 1025 C CA . GLN A 1 129 ? 23.322 0.835 -7.953 1.00 58.84 129 GLN A CA 1
ATOM 1026 C C . GLN A 1 129 ? 22.643 -0.127 -6.960 1.00 58.84 129 GLN A C 1
ATOM 1028 O O . GLN A 1 129 ? 22.990 -1.306 -6.890 1.00 58.84 129 GLN A O 1
ATOM 1033 N N . SER A 1 130 ? 21.611 0.305 -6.238 1.00 65.81 130 SER A N 1
ATOM 1034 C CA . SER A 1 130 ? 20.922 -0.552 -5.267 1.00 65.81 130 SER A CA 1
ATOM 1035 C C . SER A 1 130 ? 19.892 -1.524 -5.874 1.00 65.81 130 SER A C 1
ATOM 1037 O O . SER A 1 130 ? 18.827 -1.727 -5.299 1.00 65.81 130 SER A O 1
ATOM 1039 N N . ARG A 1 131 ? 20.208 -2.195 -6.997 1.00 78.38 131 ARG A N 1
ATOM 1040 C CA . ARG A 1 131 ? 19.314 -3.199 -7.622 1.00 78.38 131 ARG A CA 1
ATOM 1041 C C . ARG A 1 131 ? 18.821 -4.231 -6.606 1.00 78.38 131 ARG A C 1
ATOM 1043 O O . ARG A 1 131 ? 17.629 -4.463 -6.510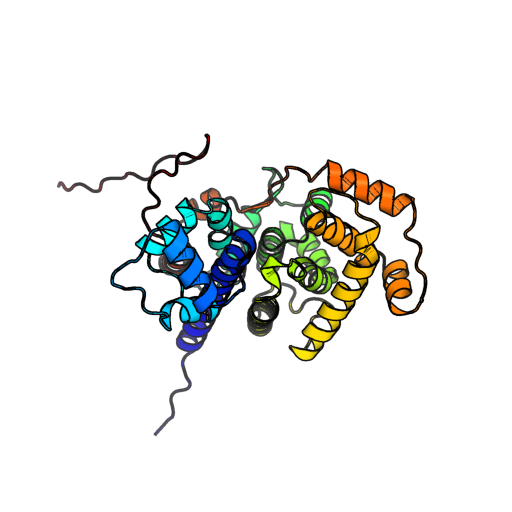 1.00 78.38 131 ARG A O 1
ATOM 1050 N N . GLN A 1 132 ? 19.727 -4.756 -5.782 1.00 80.50 132 GLN A N 1
ATOM 1051 C CA . GLN A 1 132 ? 19.365 -5.679 -4.706 1.00 80.50 132 GLN A CA 1
ATOM 1052 C C . GLN A 1 132 ? 18.379 -5.066 -3.700 1.00 80.50 132 GLN A C 1
ATOM 1054 O O . GLN A 1 132 ? 17.491 -5.763 -3.228 1.00 80.50 132 GLN A O 1
ATOM 1059 N N . ARG A 1 133 ? 18.507 -3.775 -3.362 1.00 81.56 133 ARG A N 1
ATOM 1060 C CA . ARG A 1 133 ? 17.575 -3.126 -2.426 1.00 81.56 133 ARG A CA 1
ATOM 1061 C C . ARG A 1 133 ? 16.221 -2.860 -3.077 1.00 81.56 133 ARG A C 1
ATOM 1063 O O . ARG A 1 133 ? 15.208 -2.926 -2.398 1.00 81.56 133 ARG A O 1
ATOM 1070 N N . LEU A 1 134 ? 16.200 -2.581 -4.378 1.00 84.62 134 LEU A N 1
ATOM 1071 C CA . LEU A 1 134 ? 14.964 -2.460 -5.141 1.00 84.62 134 LEU A CA 1
ATOM 1072 C C . LEU A 1 134 ? 14.242 -3.816 -5.229 1.00 84.62 134 LEU A C 1
ATOM 1074 O O . LEU A 1 134 ? 13.049 -3.876 -4.959 1.00 84.62 134 LEU A O 1
ATOM 1078 N N . ASP A 1 135 ? 14.979 -4.907 -5.461 1.00 84.19 135 ASP A N 1
ATOM 1079 C CA . ASP A 1 135 ? 14.443 -6.272 -5.378 1.00 84.19 135 ASP A CA 1
ATOM 1080 C C . ASP A 1 135 ? 13.903 -6.576 -3.964 1.00 84.19 135 ASP A C 1
ATOM 1082 O O . ASP A 1 135 ? 12.832 -7.161 -3.822 1.00 84.19 135 ASP A O 1
ATOM 1086 N N . ASP A 1 136 ? 14.611 -6.150 -2.910 1.00 83.62 136 ASP A N 1
ATOM 1087 C CA . ASP A 1 136 ? 14.179 -6.316 -1.514 1.00 83.62 136 ASP A CA 1
ATOM 1088 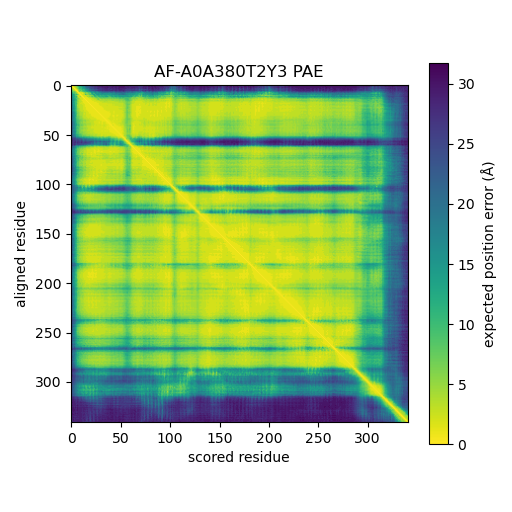C C . ASP A 1 136 ? 12.919 -5.494 -1.174 1.00 83.62 136 ASP A C 1
ATOM 1090 O O . ASP A 1 136 ? 12.123 -5.917 -0.330 1.00 83.62 136 ASP A O 1
ATOM 1094 N N . LEU A 1 137 ? 12.741 -4.331 -1.812 1.00 85.00 137 LEU A N 1
ATOM 1095 C CA . LEU A 1 137 ? 11.538 -3.504 -1.700 1.00 85.00 137 LEU A CA 1
ATOM 1096 C C . LEU A 1 137 ? 10.355 -4.187 -2.386 1.00 85.00 137 LEU A C 1
ATOM 1098 O O . LEU A 1 137 ? 9.277 -4.276 -1.807 1.00 85.00 137 LEU A O 1
ATOM 1102 N N . TYR A 1 138 ? 10.569 -4.711 -3.593 1.00 86.94 138 TYR A N 1
ATOM 1103 C CA . TYR A 1 138 ? 9.523 -5.401 -4.337 1.00 86.94 138 TYR A CA 1
ATOM 1104 C C . TYR A 1 138 ? 9.131 -6.750 -3.752 1.00 86.94 138 TYR A C 1
ATOM 1106 O O . TYR A 1 138 ? 7.989 -7.180 -3.885 1.00 86.94 138 TYR A O 1
ATOM 1114 N N . ALA A 1 139 ? 10.056 -7.401 -3.050 1.00 85.56 139 ALA A N 1
ATOM 1115 C CA . ALA A 1 139 ? 9.788 -8.630 -2.322 1.00 85.56 139 ALA A CA 1
ATOM 1116 C C . ALA A 1 139 ? 8.784 -8.455 -1.162 1.00 85.56 139 ALA A C 1
ATOM 1118 O O . ALA A 1 139 ? 8.488 -9.416 -0.451 1.00 85.56 139 ALA A O 1
ATOM 1119 N N . GLN A 1 140 ? 8.285 -7.238 -0.935 1.00 87.00 140 GLN A N 1
ATOM 1120 C CA . GLN A 1 140 ? 7.370 -6.892 0.144 1.00 87.00 140 GLN A CA 1
ATOM 1121 C C . GLN A 1 140 ? 6.158 -6.112 -0.393 1.00 87.00 140 GLN A C 1
ATOM 1123 O O . GLN A 1 140 ? 5.983 -4.947 -0.040 1.00 87.00 140 GLN A O 1
ATOM 1128 N N . PRO A 1 141 ? 5.293 -6.735 -1.217 1.00 91.06 141 PRO A N 1
ATOM 1129 C CA . PRO A 1 141 ? 4.102 -6.091 -1.770 1.00 91.06 141 PRO A CA 1
ATOM 1130 C C . PRO A 1 141 ? 3.111 -5.710 -0.665 1.00 91.06 141 PRO A C 1
ATOM 1132 O O . PRO A 1 141 ? 2.244 -6.483 -0.268 1.00 91.06 141 PRO A O 1
ATOM 1135 N N . ASN A 1 142 ? 3.277 -4.504 -0.133 1.00 89.94 142 ASN A N 1
ATOM 1136 C CA . ASN A 1 142 ? 2.471 -3.929 0.929 1.00 89.94 142 ASN A CA 1
ATOM 1137 C C . ASN A 1 142 ? 2.416 -2.400 0.796 1.00 89.94 142 ASN A C 1
ATOM 1139 O O . ASN A 1 142 ? 3.146 -1.779 0.015 1.00 89.94 142 ASN A O 1
ATOM 1143 N N . LEU A 1 143 ? 1.562 -1.788 1.615 1.00 90.19 143 LEU A N 1
ATOM 1144 C CA . LEU A 1 143 ? 1.303 -0.353 1.592 1.00 90.19 143 LEU A CA 1
ATOM 1145 C C . LEU A 1 143 ? 2.540 0.507 1.916 1.00 90.19 143 LEU A C 1
ATOM 1147 O O . LEU A 1 143 ? 2.737 1.557 1.308 1.00 90.19 143 LEU A O 1
ATOM 1151 N N . ALA A 1 144 ? 3.392 0.065 2.848 1.00 87.62 144 ALA A N 1
ATOM 1152 C CA . ALA A 1 144 ? 4.588 0.815 3.235 1.00 87.62 144 ALA A CA 1
ATOM 1153 C C . ALA A 1 144 ? 5.597 0.874 2.086 1.00 87.62 144 ALA A C 1
ATOM 1155 O O . ALA A 1 144 ? 6.062 1.955 1.723 1.00 87.62 144 ALA A O 1
ATOM 1156 N N . SER A 1 145 ? 5.888 -0.274 1.477 1.00 89.62 145 SER A N 1
ATOM 1157 C CA . SER A 1 145 ? 6.789 -0.372 0.334 1.00 89.62 145 SER A CA 1
ATOM 1158 C C . SER A 1 145 ? 6.240 0.385 -0.880 1.00 89.62 145 SER A C 1
ATOM 1160 O O . SER A 1 145 ? 7.000 1.094 -1.534 1.00 89.62 145 SER A O 1
ATOM 1162 N N . LEU A 1 146 ? 4.919 0.358 -1.117 1.00 94.12 146 LEU A N 1
ATOM 1163 C CA . LEU A 1 146 ? 4.275 1.205 -2.129 1.00 94.12 146 LEU A CA 1
ATOM 1164 C C . LEU A 1 146 ? 4.519 2.702 -1.872 1.00 94.12 146 LEU A C 1
ATOM 1166 O O . LEU A 1 146 ? 4.860 3.439 -2.795 1.00 94.12 146 LEU A O 1
ATOM 1170 N N . GLY A 1 147 ? 4.402 3.151 -0.620 1.00 92.00 147 GLY A N 1
ATOM 1171 C CA . GLY A 1 147 ? 4.698 4.535 -0.250 1.00 92.00 147 GLY A CA 1
ATOM 1172 C C . GLY A 1 147 ? 6.133 4.944 -0.579 1.00 92.00 147 GLY A C 1
ATOM 1173 O O . GLY A 1 147 ? 6.361 6.022 -1.124 1.00 92.00 147 GLY A O 1
ATOM 1174 N N . LEU A 1 148 ? 7.104 4.069 -0.317 1.00 90.12 148 LEU A N 1
ATOM 1175 C CA . LEU A 1 148 ? 8.507 4.330 -0.651 1.00 90.12 148 LEU A CA 1
ATOM 1176 C C . LEU A 1 148 ? 8.740 4.388 -2.167 1.00 90.12 148 LEU A C 1
ATOM 1178 O O . LEU A 1 148 ? 9.456 5.272 -2.630 1.00 90.12 148 LEU A O 1
ATOM 1182 N N . LEU A 1 149 ? 8.105 3.504 -2.945 1.00 93.56 149 LEU A N 1
ATOM 1183 C CA . LEU A 1 149 ? 8.167 3.546 -4.411 1.00 93.56 149 LEU A CA 1
ATOM 1184 C C . LEU A 1 149 ? 7.629 4.868 -4.962 1.00 93.56 149 LEU A C 1
ATOM 1186 O O . LEU A 1 149 ? 8.261 5.472 -5.826 1.00 93.56 149 LEU A O 1
ATOM 1190 N N . ILE A 1 150 ? 6.505 5.350 -4.425 1.00 95.06 150 ILE A N 1
ATOM 1191 C CA . ILE A 1 150 ? 5.943 6.653 -4.793 1.00 95.06 150 ILE A CA 1
ATOM 1192 C C . ILE A 1 150 ? 6.925 7.774 -4.438 1.00 95.06 150 ILE A C 1
ATOM 1194 O O . ILE A 1 150 ? 7.201 8.611 -5.287 1.00 95.06 150 ILE A O 1
ATOM 1198 N N . ILE A 1 151 ? 7.516 7.782 -3.238 1.00 91.44 151 ILE A N 1
ATOM 1199 C CA . ILE A 1 151 ? 8.531 8.785 -2.863 1.00 91.44 151 ILE A CA 1
ATOM 1200 C C . ILE A 1 151 ? 9.696 8.802 -3.865 1.00 91.44 151 ILE A C 1
ATOM 1202 O O . ILE A 1 151 ? 10.117 9.877 -4.288 1.00 91.44 151 ILE A O 1
ATOM 1206 N N . ILE A 1 152 ? 10.185 7.630 -4.283 1.00 91.69 152 ILE A N 1
ATOM 1207 C CA . ILE A 1 152 ? 11.266 7.519 -5.272 1.00 91.69 152 ILE A CA 1
ATOM 1208 C C . ILE A 1 152 ? 10.822 8.063 -6.640 1.00 91.69 152 ILE A C 1
ATOM 1210 O O . ILE A 1 152 ? 11.580 8.800 -7.265 1.00 91.69 152 ILE A O 1
ATOM 1214 N N . LEU A 1 153 ? 9.602 7.757 -7.099 1.00 93.88 153 LEU A N 1
ATOM 1215 C CA . LEU A 1 153 ? 9.049 8.274 -8.364 1.00 93.88 153 LEU A CA 1
ATOM 1216 C C . LEU A 1 153 ? 8.840 9.795 -8.368 1.00 93.88 153 LEU A C 1
ATOM 1218 O O . LEU A 1 153 ? 8.907 10.416 -9.429 1.00 93.88 153 LEU A O 1
ATOM 1222 N N . ARG A 1 154 ? 8.582 10.387 -7.198 1.00 92.00 154 ARG A N 1
ATOM 1223 C CA . ARG A 1 154 ? 8.414 11.837 -7.014 1.00 92.00 154 ARG A CA 1
ATOM 1224 C C . ARG A 1 154 ? 9.734 12.603 -6.915 1.00 92.00 154 ARG A C 1
ATOM 1226 O O . ARG A 1 154 ? 9.730 13.824 -7.022 1.00 92.00 154 ARG A O 1
ATOM 1233 N N . SER A 1 155 ? 10.840 11.916 -6.642 1.00 89.56 155 SER A N 1
ATOM 1234 C CA . SER A 1 155 ? 12.171 12.520 -6.583 1.00 89.56 155 SER A CA 1
ATOM 1235 C C . SER A 1 155 ? 12.729 12.723 -7.990 1.00 89.56 155 SER A C 1
ATOM 1237 O O . SER A 1 155 ? 12.538 11.883 -8.868 1.00 89.56 155 SER A O 1
ATOM 1239 N N . ASP A 1 156 ? 13.459 13.810 -8.216 1.00 90.69 156 ASP A N 1
ATOM 1240 C CA . ASP A 1 156 ? 14.202 14.046 -9.458 1.00 90.69 156 ASP A CA 1
ATOM 1241 C C . ASP A 1 156 ? 15.707 13.742 -9.334 1.00 90.69 156 ASP A C 1
ATOM 1243 O O . ASP A 1 156 ? 16.397 13.637 -10.349 1.00 90.69 156 ASP A O 1
ATOM 1247 N N . ASP A 1 157 ? 16.191 13.472 -8.114 1.00 88.69 157 ASP A N 1
ATOM 1248 C CA . ASP A 1 157 ? 17.598 13.214 -7.804 1.00 88.69 157 ASP A CA 1
ATOM 1249 C C . ASP A 1 157 ? 18.198 12.154 -8.744 1.00 88.69 157 ASP A C 1
ATOM 1251 O O . ASP A 1 157 ? 17.676 11.040 -8.898 1.00 88.69 157 ASP A O 1
ATOM 1255 N N . LEU A 1 158 ? 19.307 12.509 -9.393 1.00 89.12 158 LEU A N 1
ATOM 1256 C CA . LEU A 1 158 ? 19.971 11.691 -10.406 1.00 89.12 158 LEU A CA 1
ATOM 1257 C C . LEU A 1 158 ? 20.416 10.331 -9.868 1.00 89.12 158 LEU A C 1
ATOM 1259 O O . LEU A 1 158 ? 20.464 9.361 -10.628 1.00 89.12 158 LEU A O 1
ATOM 1263 N N . GLN A 1 159 ? 20.704 10.221 -8.568 1.00 88.25 159 GLN A N 1
ATOM 1264 C CA . GLN A 1 159 ? 21.128 8.946 -7.990 1.00 88.25 159 GLN A CA 1
ATOM 1265 C C . GLN A 1 159 ? 20.039 7.862 -8.057 1.00 88.25 159 GLN A C 1
ATOM 1267 O O . GLN A 1 159 ? 20.363 6.672 -8.080 1.00 88.25 159 GLN A O 1
ATOM 1272 N N . HIS A 1 160 ? 18.765 8.267 -8.151 1.00 88.44 160 HIS A N 1
ATOM 1273 C CA . HIS A 1 160 ? 17.607 7.372 -8.233 1.00 88.44 160 HIS A CA 1
ATOM 1274 C C . HIS A 1 160 ? 17.104 7.152 -9.662 1.00 88.44 160 HIS A C 1
ATOM 1276 O O . HIS A 1 160 ? 16.146 6.406 -9.844 1.00 88.44 160 HIS A O 1
ATOM 1282 N N . TYR A 1 161 ? 17.742 7.740 -10.681 1.00 90.12 161 TYR A N 1
ATOM 1283 C CA . TYR A 1 161 ? 17.275 7.696 -12.074 1.00 90.12 161 TYR A CA 1
ATOM 1284 C C . TYR A 1 161 ? 16.976 6.273 -12.577 1.00 90.12 161 TYR A C 1
ATOM 1286 O O . TYR A 1 161 ? 15.871 5.982 -13.031 1.00 90.12 161 TYR A O 1
ATOM 1294 N N . TYR A 1 162 ? 17.932 5.348 -12.435 1.00 89.12 162 TYR A N 1
ATOM 1295 C CA . TYR A 1 162 ? 17.742 3.959 -12.869 1.00 89.12 162 TYR A CA 1
ATOM 1296 C C . TYR A 1 162 ? 16.658 3.231 -12.069 1.00 89.12 162 TYR A C 1
ATOM 1298 O O . TYR A 1 162 ? 15.915 2.427 -12.634 1.00 89.12 162 TYR A O 1
ATOM 1306 N N . SER A 1 163 ? 16.551 3.524 -10.770 1.00 89.88 163 SER A N 1
ATOM 1307 C CA . SER A 1 163 ? 15.496 2.975 -9.923 1.00 89.88 163 SER A CA 1
ATOM 1308 C C . SER A 1 163 ? 14.134 3.465 -10.397 1.00 89.88 163 SER A C 1
ATOM 1310 O O . SER A 1 163 ? 13.265 2.636 -10.628 1.00 89.88 163 SER A O 1
ATOM 1312 N N . ARG A 1 164 ? 13.956 4.770 -10.649 1.00 92.31 164 ARG A N 1
ATOM 1313 C CA . ARG A 1 164 ? 12.704 5.322 -11.190 1.00 92.31 164 ARG A CA 1
ATOM 1314 C C . ARG A 1 164 ? 12.323 4.677 -12.510 1.00 92.31 164 ARG A C 1
ATOM 1316 O O . ARG A 1 164 ? 11.213 4.186 -12.634 1.00 92.31 164 ARG A O 1
ATOM 1323 N N . GLN A 1 165 ? 13.257 4.596 -13.455 1.00 91.69 165 GLN A N 1
ATOM 1324 C CA . GLN A 1 165 ? 13.030 3.958 -14.753 1.00 91.69 165 GLN A CA 1
ATOM 1325 C C . GLN A 1 165 ? 12.560 2.505 -14.620 1.00 91.69 165 GLN A C 1
ATOM 1327 O O . GLN A 1 165 ? 11.691 2.055 -15.368 1.00 91.69 165 GLN A O 1
ATOM 1332 N N . HIS A 1 166 ? 13.117 1.763 -13.665 1.00 91.00 166 HIS A N 1
ATOM 1333 C CA . HIS A 1 166 ? 12.679 0.403 -13.393 1.00 91.00 166 HIS A CA 1
ATOM 1334 C C . HIS A 1 166 ? 11.305 0.366 -12.706 1.00 91.00 166 HIS A C 1
ATOM 1336 O O . HIS A 1 166 ? 10.434 -0.371 -13.160 1.00 91.00 166 HIS A O 1
ATOM 1342 N N . ILE A 1 167 ? 11.082 1.206 -11.688 1.00 93.81 167 ILE A N 1
ATOM 1343 C CA . ILE A 1 167 ? 9.800 1.332 -10.981 1.00 93.81 167 ILE A CA 1
ATOM 1344 C C . ILE A 1 167 ? 8.686 1.679 -11.965 1.00 93.81 167 ILE A C 1
ATOM 1346 O O . ILE A 1 167 ? 7.693 0.966 -12.009 1.00 93.81 167 ILE A O 1
ATOM 1350 N N . THR A 1 168 ? 8.862 2.680 -12.828 1.00 94.50 168 THR A N 1
ATOM 1351 C CA . THR A 1 168 ? 7.884 3.093 -13.848 1.00 94.50 168 THR A CA 1
ATOM 1352 C C . THR A 1 168 ? 7.387 1.923 -14.704 1.00 94.50 168 THR A C 1
ATOM 1354 O O . THR A 1 168 ? 6.228 1.923 -15.109 1.00 94.50 168 THR A O 1
ATOM 1357 N N . ARG A 1 169 ? 8.217 0.901 -14.960 1.00 93.06 169 ARG A N 1
ATOM 1358 C CA . ARG A 1 169 ? 7.833 -0.270 -15.770 1.00 93.06 169 ARG A CA 1
ATOM 1359 C C . ARG A 1 169 ? 6.943 -1.262 -15.030 1.00 93.06 169 ARG A C 1
ATOM 1361 O O . ARG A 1 169 ? 6.126 -1.914 -15.668 1.00 93.06 169 ARG A O 1
ATOM 1368 N N . CYS A 1 170 ? 7.116 -1.406 -13.721 1.00 93.00 170 CYS A N 1
ATOM 1369 C CA . CYS A 1 170 ? 6.430 -2.426 -12.928 1.00 93.00 170 CYS A CA 1
ATOM 1370 C C . CYS A 1 170 ? 5.459 -1.853 -11.885 1.00 93.00 170 CYS A C 1
ATOM 1372 O O . CYS A 1 170 ? 4.749 -2.612 -11.228 1.00 93.00 170 CYS A O 1
ATOM 1374 N N . PHE A 1 171 ? 5.394 -0.528 -11.746 1.00 95.88 171 PHE A N 1
ATOM 1375 C CA . PHE A 1 171 ? 4.624 0.168 -10.718 1.00 95.88 171 PHE A CA 1
ATOM 1376 C C . PHE A 1 171 ? 3.139 -0.185 -10.750 1.00 95.88 171 PHE A C 1
ATOM 1378 O O . PHE A 1 171 ? 2.580 -0.502 -9.708 1.00 95.88 171 PHE A O 1
ATOM 1385 N N . THR A 1 172 ? 2.508 -0.203 -11.926 1.00 95.81 172 THR A N 1
ATOM 1386 C CA . THR A 1 172 ? 1.077 -0.526 -12.056 1.00 95.81 172 THR A CA 1
ATOM 1387 C C . THR A 1 172 ? 0.755 -1.923 -11.522 1.00 95.81 172 THR A C 1
ATOM 1389 O O . THR A 1 172 ? -0.166 -2.099 -10.724 1.00 95.81 172 THR A O 1
ATOM 1392 N N . CYS A 1 173 ? 1.559 -2.914 -11.912 1.00 94.94 173 CYS A N 1
ATOM 1393 C CA . CYS A 1 173 ? 1.445 -4.279 -11.409 1.00 94.94 173 CYS A CA 1
ATOM 1394 C C . CYS A 1 173 ? 1.662 -4.326 -9.892 1.00 94.94 173 CYS A C 1
ATOM 1396 O O . CYS A 1 173 ? 0.886 -4.944 -9.166 1.00 94.94 173 CYS A O 1
ATOM 1398 N N . TYR A 1 174 ? 2.692 -3.633 -9.404 1.00 95.50 174 TYR A N 1
ATOM 1399 C CA . TYR A 1 174 ? 2.992 -3.573 -7.980 1.00 95.50 174 TYR A CA 1
ATOM 1400 C C . TYR A 1 174 ? 1.844 -2.959 -7.169 1.00 95.50 174 TYR A C 1
ATOM 1402 O O . TYR A 1 174 ? 1.486 -3.500 -6.129 1.00 95.50 174 TYR A O 1
ATOM 1410 N N . VAL A 1 175 ? 1.236 -1.869 -7.651 1.00 96.50 175 VAL A N 1
ATOM 1411 C CA . VAL A 1 175 ? 0.058 -1.238 -7.035 1.00 96.50 175 VAL A CA 1
ATOM 1412 C C . VAL A 1 175 ? -1.086 -2.237 -6.940 1.00 96.50 175 VAL A C 1
ATOM 1414 O O . VAL A 1 175 ? -1.622 -2.427 -5.852 1.00 96.50 175 VAL A O 1
ATOM 1417 N N . CYS A 1 176 ? -1.425 -2.915 -8.042 1.00 95.94 176 CYS A N 1
ATOM 1418 C CA . CYS A 1 176 ? -2.499 -3.906 -8.038 1.00 95.94 176 CYS A CA 1
ATOM 1419 C C . CYS A 1 176 ? -2.250 -4.982 -6.977 1.00 95.94 176 CYS A C 1
ATOM 1421 O O . CYS A 1 176 ? -3.129 -5.243 -6.166 1.00 95.94 176 CYS A O 1
ATOM 1423 N N . ILE A 1 177 ? -1.040 -5.547 -6.933 1.00 95.81 177 ILE A N 1
ATOM 1424 C CA . ILE A 1 177 ? -0.684 -6.630 -6.007 1.00 95.81 177 ILE A CA 1
ATOM 1425 C C . ILE A 1 177 ? -0.630 -6.144 -4.553 1.00 95.81 177 ILE A C 1
ATOM 1427 O O . ILE A 1 177 ? -1.181 -6.797 -3.672 1.00 95.81 177 ILE A O 1
ATOM 1431 N N . ALA A 1 178 ? -0.002 -5.000 -4.277 1.00 94.06 178 ALA A N 1
ATOM 1432 C CA . ALA A 1 178 ? 0.133 -4.471 -2.920 1.00 94.06 178 ALA A CA 1
ATOM 1433 C C . ALA A 1 178 ? -1.223 -4.119 -2.286 1.00 94.06 178 ALA A C 1
ATOM 1435 O O . ALA A 1 178 ? -1.352 -4.171 -1.064 1.00 94.06 178 ALA A O 1
ATOM 1436 N N . LEU A 1 179 ? -2.230 -3.784 -3.101 1.00 95.62 179 LEU A N 1
ATOM 1437 C CA . LEU A 1 179 ? -3.591 -3.466 -2.662 1.00 95.62 179 LEU A CA 1
ATOM 1438 C C . LEU A 1 179 ? -4.508 -4.695 -2.535 1.00 95.62 179 LEU A C 1
ATOM 1440 O O . LEU A 1 179 ? -5.656 -4.553 -2.114 1.00 95.62 179 LEU A O 1
ATOM 1444 N N . LEU A 1 180 ? -4.038 -5.900 -2.875 1.00 93.94 180 LEU A N 1
ATOM 1445 C CA . LEU A 1 180 ? -4.806 -7.139 -2.681 1.00 93.94 180 LEU A CA 1
ATOM 1446 C C . LEU A 1 180 ? -4.901 -7.569 -1.219 1.00 93.94 180 LEU A C 1
ATOM 1448 O O . LEU A 1 180 ? -5.635 -8.512 -0.928 1.00 93.94 180 LEU A O 1
ATOM 1452 N N . SER A 1 181 ? -4.167 -6.914 -0.316 1.00 86.00 181 SER A N 1
ATOM 1453 C CA . SER A 1 181 ? -4.260 -7.238 1.099 1.00 86.00 181 SER A CA 1
ATOM 1454 C C . SER A 1 181 ? -5.696 -7.077 1.598 1.00 86.00 181 SER A C 1
ATOM 1456 O O . SER A 1 181 ? -6.359 -6.087 1.280 1.00 86.00 181 SER A O 1
ATOM 1458 N N . ASP A 1 182 ? -6.173 -8.012 2.418 1.00 78.56 182 ASP A N 1
ATOM 1459 C CA . ASP A 1 182 ? -7.549 -8.000 2.925 1.00 78.56 182 ASP A CA 1
ATOM 1460 C C . ASP A 1 182 ? -7.848 -6.719 3.716 1.00 78.56 182 ASP A C 1
ATOM 1462 O O . ASP A 1 182 ? -8.954 -6.190 3.656 1.00 78.56 182 ASP A O 1
ATOM 1466 N N . ARG A 1 183 ? -6.831 -6.150 4.376 1.00 82.19 183 ARG A N 1
ATOM 1467 C CA . ARG A 1 183 ? -6.920 -4.878 5.116 1.00 82.19 183 ARG A CA 1
ATOM 1468 C C . ARG A 1 183 ? -7.038 -3.643 4.207 1.00 82.19 183 ARG A C 1
ATOM 1470 O O . ARG A 1 183 ? -7.344 -2.555 4.690 1.00 82.19 183 ARG A O 1
ATOM 1477 N N . LEU A 1 184 ? -6.764 -3.790 2.910 1.00 86.88 184 LEU A N 1
ATOM 1478 C CA . LEU A 1 184 ? -6.711 -2.701 1.930 1.00 86.88 184 LEU A CA 1
ATOM 1479 C C . LEU A 1 184 ? -7.839 -2.739 0.905 1.00 86.88 184 LEU A C 1
ATOM 1481 O O . LEU A 1 184 ? -8.038 -1.741 0.214 1.00 86.88 184 LEU A O 1
ATOM 1485 N N . ARG A 1 185 ? -8.593 -3.839 0.822 1.00 85.81 185 ARG A N 1
ATOM 1486 C CA . ARG A 1 185 ? -9.658 -4.019 -0.173 1.00 85.81 185 ARG A CA 1
ATOM 1487 C C . ARG A 1 185 ? -10.654 -2.857 -0.179 1.00 85.81 185 ARG A C 1
ATOM 1489 O O . ARG A 1 185 ? -10.970 -2.333 -1.240 1.00 85.81 185 ARG A O 1
ATOM 1496 N N . ASP A 1 186 ? -11.070 -2.400 1.000 1.00 88.75 186 ASP A N 1
ATOM 1497 C CA . ASP A 1 186 ? -12.054 -1.318 1.156 1.00 88.75 186 ASP A CA 1
ATOM 1498 C C . ASP A 1 186 ? -11.509 0.091 0.846 1.00 88.75 186 ASP A C 1
ATOM 1500 O O . ASP A 1 186 ? -12.263 1.065 0.835 1.00 88.75 186 ASP A O 1
ATOM 1504 N N . VAL A 1 187 ? -10.198 0.225 0.618 1.00 93.75 187 VAL A N 1
ATOM 1505 C CA . VAL A 1 187 ? -9.538 1.501 0.290 1.00 93.75 187 VAL A CA 1
ATOM 1506 C C . VAL A 1 187 ? -8.740 1.450 -1.014 1.00 93.75 187 VAL A C 1
ATOM 1508 O O . VAL A 1 187 ? -8.100 2.440 -1.364 1.00 93.75 187 VAL A O 1
ATOM 1511 N N . ALA A 1 188 ? -8.768 0.333 -1.747 1.00 95.31 188 ALA A N 1
ATOM 1512 C CA . ALA A 1 188 ? -8.001 0.165 -2.979 1.00 95.31 188 ALA A CA 1
ATOM 1513 C C . ALA A 1 188 ? -8.389 1.212 -4.037 1.00 95.31 188 ALA A C 1
ATOM 1515 O O . ALA A 1 188 ? -7.511 1.875 -4.589 1.00 95.31 188 ALA A O 1
ATOM 1516 N N . ASP A 1 189 ? -9.692 1.428 -4.233 1.00 96.00 189 ASP A N 1
ATOM 1517 C CA . ASP A 1 189 ? -10.226 2.427 -5.165 1.00 96.00 189 ASP A CA 1
ATOM 1518 C C . ASP A 1 189 ? -9.820 3.852 -4.763 1.00 96.00 189 ASP A C 1
ATOM 1520 O O . ASP A 1 189 ? -9.382 4.640 -5.601 1.00 96.00 189 ASP A O 1
ATOM 1524 N N . ASP A 1 190 ? -9.897 4.181 -3.466 1.00 95.81 190 ASP A N 1
ATOM 1525 C CA . ASP A 1 190 ? -9.474 5.488 -2.952 1.00 95.81 190 ASP A CA 1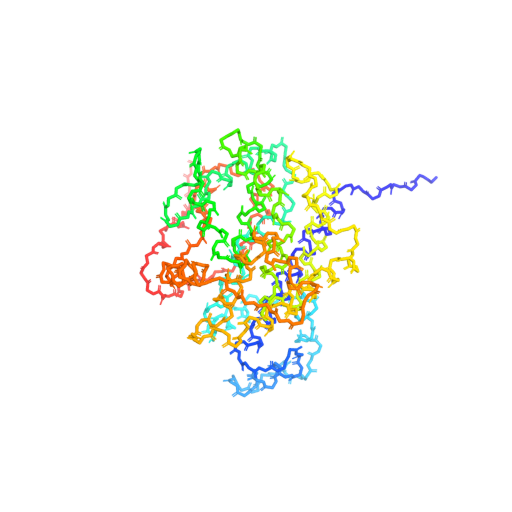
ATOM 1526 C C . ASP A 1 190 ? -7.972 5.714 -3.199 1.00 95.81 190 ASP A C 1
ATOM 1528 O O . ASP A 1 190 ? -7.566 6.800 -3.617 1.00 95.81 190 ASP A O 1
ATOM 1532 N N . ILE A 1 191 ? -7.136 4.694 -2.972 1.00 96.50 191 ILE A N 1
ATOM 1533 C CA . ILE A 1 191 ? -5.690 4.773 -3.216 1.00 96.50 191 ILE A CA 1
ATOM 1534 C C . ILE A 1 191 ? -5.404 4.935 -4.710 1.00 96.50 191 ILE A C 1
ATOM 1536 O O . ILE A 1 191 ? -4.585 5.783 -5.068 1.00 96.50 191 ILE A O 1
ATOM 1540 N N . TYR A 1 192 ? -6.089 4.190 -5.583 1.00 97.19 192 TYR A N 1
ATOM 1541 C CA . TYR A 1 192 ? -5.983 4.381 -7.030 1.00 97.19 192 TYR A CA 1
ATOM 1542 C C . TYR A 1 192 ? -6.330 5.820 -7.423 1.00 97.19 192 TYR A C 1
ATOM 1544 O O . TYR A 1 192 ? -5.527 6.473 -8.086 1.00 97.19 192 TYR A O 1
ATOM 1552 N N . MET A 1 193 ? -7.464 6.353 -6.958 1.00 96.62 193 MET A N 1
ATOM 1553 C CA . MET A 1 193 ? -7.897 7.718 -7.276 1.00 96.62 193 MET A CA 1
ATOM 1554 C C . MET A 1 193 ? -6.893 8.775 -6.800 1.00 96.62 193 MET A C 1
ATOM 1556 O O . MET A 1 193 ? -6.658 9.769 -7.496 1.00 96.62 193 MET A O 1
ATOM 1560 N N . LEU A 1 194 ? -6.274 8.566 -5.634 1.00 96.06 194 LEU A N 1
ATOM 1561 C CA . LEU A 1 194 ? -5.220 9.439 -5.114 1.00 96.06 194 LEU A CA 1
ATOM 1562 C C . LEU A 1 194 ? -3.955 9.380 -5.977 1.00 96.06 194 LEU A C 1
ATOM 1564 O O . LEU A 1 194 ? -3.427 10.428 -6.345 1.00 96.06 194 LEU A O 1
ATOM 1568 N N . ILE A 1 195 ? -3.491 8.181 -6.344 1.00 96.56 195 ILE A N 1
ATOM 1569 C CA . ILE A 1 195 ? -2.323 8.015 -7.220 1.00 96.56 195 ILE A CA 1
ATOM 1570 C C . ILE A 1 195 ? -2.605 8.595 -8.610 1.00 96.56 195 ILE A C 1
ATOM 1572 O O . ILE A 1 195 ? -1.766 9.315 -9.145 1.00 96.56 195 ILE A O 1
ATOM 1576 N N . ASN A 1 196 ? -3.789 8.350 -9.172 1.00 95.88 196 ASN A N 1
ATOM 1577 C CA . ASN A 1 196 ? -4.183 8.883 -10.471 1.00 95.88 196 ASN A CA 1
ATOM 1578 C C . ASN A 1 196 ? -4.184 10.417 -10.459 1.00 95.88 196 ASN A C 1
ATOM 1580 O O . ASN A 1 196 ? -3.546 11.049 -11.295 1.00 95.88 196 ASN A O 1
ATOM 1584 N N . SER A 1 197 ? -4.796 11.019 -9.435 1.00 92.88 197 SER A N 1
ATOM 1585 C CA . SER A 1 197 ? -4.775 12.474 -9.243 1.00 92.88 197 SER A CA 1
ATOM 1586 C C . SER A 1 197 ? -3.348 13.021 -9.111 1.00 92.88 197 SER A C 1
ATOM 1588 O O . SER A 1 197 ? -3.061 14.124 -9.573 1.00 92.88 197 SER A O 1
ATOM 1590 N N . LEU A 1 198 ? -2.444 12.275 -8.466 1.00 91.56 198 LEU A N 1
ATOM 1591 C CA . LEU A 1 198 ? -1.038 12.652 -8.341 1.00 91.56 198 LEU A CA 1
ATOM 1592 C C . LEU A 1 198 ? -0.315 12.606 -9.697 1.00 91.56 198 LEU A C 1
ATOM 1594 O O . LEU A 1 198 ? 0.448 13.523 -10.003 1.00 91.56 198 LEU A O 1
ATOM 1598 N N . ILE A 1 199 ? -0.575 11.584 -10.517 1.00 92.44 199 ILE A N 1
ATOM 1599 C CA . ILE A 1 199 ? -0.025 11.441 -11.874 1.00 92.44 199 ILE A CA 1
ATOM 1600 C C . ILE A 1 199 ? -0.514 12.575 -12.781 1.00 92.44 199 ILE A C 1
ATOM 1602 O O . ILE A 1 199 ? 0.305 13.253 -13.398 1.00 92.44 199 ILE A O 1
ATOM 1606 N N . GLU A 1 200 ? -1.823 12.840 -12.811 1.00 90.88 200 GLU A N 1
ATOM 1607 C CA . GLU A 1 200 ? -2.438 13.894 -13.637 1.00 90.88 200 GLU A CA 1
ATOM 1608 C C . GLU A 1 200 ? -1.882 15.290 -13.329 1.00 90.88 200 GLU A C 1
ATOM 1610 O O . GLU A 1 200 ? -1.790 16.151 -14.204 1.00 90.88 200 GLU A O 1
ATOM 1615 N N . ARG A 1 201 ? -1.464 15.517 -12.081 1.00 87.94 201 ARG A N 1
ATOM 1616 C CA . ARG A 1 201 ? -0.839 16.769 -11.629 1.00 87.94 201 ARG A CA 1
ATOM 1617 C C . ARG A 1 201 ? 0.657 16.859 -11.941 1.00 87.94 201 ARG A C 1
ATOM 1619 O O . ARG A 1 201 ? 1.284 17.843 -11.550 1.00 87.94 201 ARG A O 1
ATOM 1626 N N . GLY A 1 202 ? 1.236 15.857 -12.602 1.00 88.31 202 GLY A N 1
ATOM 1627 C CA . GLY A 1 202 ? 2.671 15.786 -12.876 1.00 88.31 202 GLY A CA 1
ATOM 1628 C C . GLY A 1 202 ? 3.502 15.503 -11.625 1.00 88.31 202 GLY A C 1
ATOM 1629 O O . GLY A 1 202 ? 4.622 15.984 -11.506 1.00 88.31 202 GLY A O 1
ATOM 1630 N N . GLY A 1 203 ? 2.950 14.763 -10.658 1.00 88.69 203 GLY A N 1
ATOM 1631 C CA . GLY A 1 203 ? 3.635 14.453 -9.405 1.00 88.69 203 GLY A CA 1
ATOM 1632 C C . GLY A 1 203 ? 4.833 13.511 -9.555 1.00 88.69 203 GLY A C 1
ATOM 1633 O O . GLY A 1 203 ? 5.642 13.443 -8.633 1.00 88.69 203 GLY A O 1
ATOM 1634 N N . PHE A 1 204 ? 4.949 12.789 -10.675 1.00 92.00 204 PHE A N 1
ATOM 1635 C CA . PHE A 1 204 ? 6.042 11.853 -10.958 1.00 92.00 204 PHE A CA 1
ATOM 1636 C C . PHE A 1 204 ? 7.015 12.418 -11.989 1.00 92.00 204 PHE A C 1
ATOM 1638 O O . PHE A 1 204 ? 6.603 12.867 -13.057 1.00 92.00 204 PHE A O 1
ATOM 1645 N N . THR A 1 205 ? 8.311 12.310 -11.696 1.00 89.56 205 THR A N 1
ATOM 1646 C CA . THR A 1 205 ? 9.390 12.861 -12.529 1.00 89.56 205 THR A CA 1
ATOM 1647 C C . THR A 1 205 ? 9.436 12.228 -13.919 1.00 89.56 205 THR A C 1
ATOM 1649 O O . THR A 1 205 ? 9.599 12.923 -14.916 1.00 89.56 205 THR A O 1
ATOM 1652 N N . GLU A 1 206 ? 9.275 10.905 -14.005 1.00 87.94 206 GLU A N 1
ATOM 1653 C CA . GLU A 1 206 ? 9.335 10.160 -15.275 1.00 87.94 206 GLU A CA 1
ATOM 1654 C C . GLU A 1 206 ? 7.978 10.123 -16.012 1.00 87.94 206 GLU A C 1
ATOM 1656 O O . GLU A 1 206 ? 7.835 9.431 -17.019 1.00 87.94 206 GLU A O 1
ATOM 1661 N N . GLY A 1 207 ? 6.968 10.843 -15.509 1.00 88.88 207 GLY A N 1
ATOM 1662 C CA . GLY A 1 207 ? 5.615 10.855 -16.059 1.00 88.88 207 GLY A CA 1
ATOM 1663 C C . GLY A 1 207 ? 4.756 9.659 -15.636 1.00 88.88 207 GLY A C 1
ATOM 1664 O O . GLY A 1 207 ? 4.890 9.119 -14.536 1.00 88.88 207 GLY A O 1
ATOM 1665 N N . THR A 1 208 ? 3.818 9.281 -16.508 1.00 93.06 208 THR A N 1
ATOM 1666 C CA . THR A 1 208 ? 2.820 8.240 -16.220 1.00 93.06 208 THR A CA 1
ATOM 1667 C C . THR A 1 208 ? 3.466 6.848 -16.224 1.00 93.06 208 THR A C 1
ATOM 1669 O O . THR A 1 208 ? 4.155 6.511 -17.191 1.00 93.06 208 THR A O 1
ATOM 1672 N N . PRO A 1 209 ? 3.247 6.018 -15.185 1.00 95.25 209 PRO A N 1
ATOM 1673 C CA . PRO A 1 209 ? 3.724 4.640 -15.153 1.00 95.25 209 PRO A CA 1
ATOM 1674 C C . PRO A 1 209 ? 3.240 3.801 -16.338 1.00 95.25 209 PRO A C 1
ATOM 1676 O O . PRO A 1 209 ? 2.144 3.998 -16.863 1.00 95.25 209 PRO A O 1
ATOM 1679 N N . LEU A 1 210 ? 4.044 2.817 -16.742 1.00 94.25 210 LEU A N 1
ATOM 1680 C CA . LEU A 1 210 ? 3.707 1.939 -17.856 1.00 94.25 210 LEU A CA 1
ATOM 1681 C C . LEU A 1 210 ? 2.440 1.131 -17.543 1.00 94.25 210 LEU A C 1
ATOM 1683 O O . LEU A 1 210 ? 2.333 0.490 -16.495 1.00 94.25 210 LEU A O 1
ATOM 1687 N N . GLY A 1 211 ? 1.489 1.149 -18.478 1.00 93.19 211 GLY A N 1
ATOM 1688 C CA . GLY A 1 211 ? 0.236 0.401 -18.368 1.00 93.19 211 GLY A CA 1
ATOM 1689 C C . GLY A 1 211 ? -0.720 0.914 -17.290 1.00 93.19 211 GLY A C 1
ATOM 1690 O O . GLY A 1 211 ? -1.643 0.182 -16.940 1.00 93.19 211 GLY A O 1
ATOM 1691 N N . TRP A 1 212 ? -0.497 2.123 -16.753 1.00 97.19 212 TRP A N 1
ATOM 1692 C CA . TRP A 1 212 ? -1.386 2.730 -15.763 1.00 97.19 212 TRP A CA 1
ATOM 1693 C C . TRP A 1 212 ? -2.836 2.784 -16.288 1.00 97.19 212 TRP A C 1
ATOM 1695 O O . TRP A 1 212 ? -3.037 3.218 -17.424 1.00 97.19 212 TRP A O 1
ATOM 1705 N N . PRO A 1 213 ? -3.838 2.332 -15.511 1.00 96.56 213 PRO A N 1
ATOM 1706 C CA . PRO A 1 213 ? -5.223 2.290 -15.967 1.00 96.56 213 PRO A CA 1
ATOM 1707 C C . PRO A 1 213 ? -5.813 3.694 -16.138 1.00 96.56 213 PRO A C 1
ATOM 1709 O O . PRO A 1 213 ? -5.741 4.524 -15.230 1.00 96.56 213 PRO A O 1
ATOM 1712 N N . GLU A 1 214 ? -6.432 3.928 -17.298 1.00 94.44 214 GLU A N 1
ATOM 1713 C CA . GLU A 1 214 ? -7.015 5.221 -17.694 1.00 94.44 214 GLU A CA 1
ATOM 1714 C C . GLU A 1 214 ? -8.286 5.570 -16.908 1.00 94.44 214 GLU A C 1
ATOM 1716 O O . GLU A 1 214 ? -8.678 6.733 -16.831 1.00 94.44 214 GLU A O 1
ATOM 1721 N N . SER A 1 215 ? -8.936 4.564 -16.321 1.00 97.00 215 SER A N 1
ATOM 1722 C CA . SER A 1 215 ? -10.155 4.720 -15.536 1.00 97.00 215 SER A CA 1
ATOM 1723 C C . SER A 1 215 ? -10.185 3.794 -14.321 1.00 97.00 215 SER A C 1
ATOM 1725 O O . SER A 1 215 ? -9.473 2.786 -14.256 1.00 97.00 215 SER A O 1
ATOM 1727 N N . LEU A 1 216 ? -11.071 4.108 -13.368 1.00 96.62 216 LEU A N 1
ATOM 1728 C CA . LEU A 1 216 ? -11.328 3.242 -12.217 1.00 96.62 216 LEU A CA 1
ATOM 1729 C C . LEU A 1 216 ? -11.807 1.852 -12.658 1.00 96.62 216 LEU A C 1
ATOM 1731 O O . LEU A 1 216 ? -11.354 0.856 -12.108 1.00 96.62 216 LEU A O 1
ATOM 1735 N N . ASP A 1 217 ? -12.643 1.764 -13.694 1.00 97.62 217 ASP A N 1
ATOM 1736 C CA . ASP A 1 217 ? -13.113 0.478 -14.216 1.00 97.62 217 ASP A CA 1
ATOM 1737 C C . ASP A 1 217 ? -11.957 -0.364 -14.782 1.00 97.62 217 ASP A C 1
ATOM 1739 O O . ASP A 1 217 ? -11.899 -1.578 -14.568 1.00 97.62 217 ASP A O 1
ATOM 1743 N N . ASP A 1 218 ? -10.997 0.264 -15.469 1.00 97.25 218 ASP A N 1
ATOM 1744 C CA . ASP A 1 218 ? -9.788 -0.415 -15.953 1.00 97.25 218 ASP A CA 1
ATOM 1745 C C . ASP A 1 218 ? -8.921 -0.907 -14.799 1.00 97.25 218 ASP A C 1
ATOM 1747 O O . ASP A 1 218 ? -8.442 -2.044 -14.829 1.00 97.25 218 ASP A O 1
ATOM 1751 N N . PHE A 1 219 ? -8.764 -0.077 -13.764 1.00 97.62 219 PHE A N 1
ATOM 1752 C CA . PHE A 1 219 ? -8.070 -0.459 -12.542 1.00 97.62 219 PHE A CA 1
ATOM 1753 C C . PHE A 1 219 ? -8.748 -1.660 -11.882 1.00 97.62 219 PHE A C 1
ATOM 1755 O O . PHE A 1 219 ? -8.081 -2.661 -11.635 1.00 97.62 219 PHE A O 1
ATOM 1762 N N . CYS A 1 220 ? -10.066 -1.621 -11.672 1.00 96.38 220 CYS A N 1
ATOM 1763 C CA . CYS A 1 220 ? -10.812 -2.719 -11.065 1.00 96.38 220 CYS A CA 1
ATOM 1764 C C . CYS A 1 220 ? -10.684 -4.012 -11.885 1.00 96.38 220 CYS A C 1
ATOM 1766 O O . CYS A 1 220 ? -10.513 -5.088 -11.312 1.00 96.38 220 CYS A O 1
ATOM 1768 N N . ARG A 1 221 ? -10.710 -3.940 -13.224 1.00 95.94 221 ARG A N 1
ATOM 1769 C CA . ARG A 1 221 ? -10.485 -5.114 -14.088 1.00 95.94 221 ARG A CA 1
ATOM 1770 C C . ARG A 1 221 ? -9.084 -5.698 -13.911 1.00 95.94 221 ARG A C 1
ATOM 1772 O O . ARG A 1 221 ? -8.956 -6.912 -13.737 1.00 95.94 221 ARG A O 1
ATOM 1779 N N . GLN A 1 222 ? -8.044 -4.863 -13.924 1.00 95.31 222 GLN A N 1
ATOM 1780 C CA . GLN A 1 222 ? -6.664 -5.312 -13.705 1.00 95.31 222 GLN A CA 1
ATOM 1781 C C . GLN A 1 222 ? -6.478 -5.886 -12.291 1.00 95.31 222 GLN A C 1
ATOM 1783 O O . GLN A 1 222 ? -5.973 -6.997 -12.140 1.00 95.31 222 GLN A O 1
ATOM 1788 N N . TYR A 1 223 ? -6.955 -5.177 -11.266 1.00 95.75 223 TYR A N 1
ATOM 1789 C CA . TYR A 1 223 ? -6.938 -5.595 -9.864 1.00 95.75 223 TYR A CA 1
ATOM 1790 C C . TYR A 1 223 ? -7.597 -6.965 -9.669 1.00 95.75 223 TYR A C 1
ATOM 1792 O O . TYR A 1 223 ? -6.984 -7.877 -9.115 1.00 95.75 223 TYR A O 1
ATOM 1800 N N . ASN A 1 224 ? -8.810 -7.149 -10.200 1.00 95.06 224 ASN A N 1
ATOM 1801 C CA . ASN A 1 224 ? -9.538 -8.415 -10.116 1.00 95.06 224 ASN A CA 1
ATOM 1802 C C . ASN A 1 224 ? -8.816 -9.550 -10.847 1.00 95.06 224 ASN A C 1
ATOM 1804 O O . ASN A 1 224 ? -8.827 -10.685 -10.378 1.00 95.06 224 ASN A O 1
ATOM 1808 N N . SER A 1 225 ? -8.142 -9.251 -11.958 1.00 94.06 225 SER A N 1
ATOM 1809 C CA . SER A 1 225 ? -7.347 -10.242 -12.686 1.00 94.06 225 SER A CA 1
ATOM 1810 C C . SER A 1 225 ? -6.195 -10.770 -11.820 1.00 94.06 225 SER A C 1
ATOM 1812 O O . SER A 1 225 ? -6.009 -11.980 -11.712 1.00 94.06 225 SER A O 1
ATOM 1814 N N . TYR A 1 226 ? -5.481 -9.888 -11.112 1.00 95.19 226 TYR A N 1
ATOM 1815 C CA . TYR A 1 226 ? -4.464 -10.303 -10.139 1.00 95.19 226 TYR A CA 1
ATOM 1816 C C . TYR A 1 226 ? -5.064 -10.994 -8.907 1.00 95.19 226 TYR A C 1
ATOM 1818 O O . TYR A 1 226 ? -4.464 -11.939 -8.397 1.00 95.19 226 TYR A O 1
ATOM 1826 N N . HIS A 1 227 ? -6.249 -10.577 -8.448 1.00 94.56 227 HIS A N 1
ATOM 1827 C CA . HIS A 1 227 ? -6.950 -11.235 -7.344 1.00 94.56 227 HIS A CA 1
ATOM 1828 C C . HIS A 1 227 ? -7.275 -12.699 -7.663 1.00 94.56 227 HIS A C 1
ATOM 1830 O O . HIS A 1 227 ? -7.041 -13.574 -6.831 1.00 94.56 227 HIS A O 1
ATOM 1836 N N . LEU A 1 228 ? -7.752 -12.986 -8.878 1.00 93.19 228 LEU A N 1
ATOM 1837 C CA . LEU A 1 228 ? -8.024 -14.354 -9.330 1.00 93.19 228 LEU A CA 1
ATOM 1838 C C . LEU A 1 228 ? -6.751 -15.209 -9.327 1.00 93.19 228 LEU A C 1
ATOM 1840 O O . LEU A 1 228 ? -6.758 -16.315 -8.789 1.00 93.19 228 LEU A O 1
ATOM 1844 N N . ILE A 1 229 ? -5.633 -14.679 -9.832 1.00 93.75 229 ILE A N 1
ATOM 1845 C CA . ILE A 1 229 ? -4.345 -15.387 -9.777 1.00 93.75 229 ILE A CA 1
ATOM 1846 C C . ILE A 1 229 ? -3.924 -15.610 -8.316 1.00 93.75 229 ILE A C 1
ATOM 1848 O O . ILE A 1 229 ? -3.507 -16.709 -7.960 1.00 93.75 229 ILE A O 1
ATOM 1852 N N . ALA A 1 230 ? -4.082 -14.618 -7.435 1.00 93.88 230 ALA A N 1
ATOM 1853 C CA . ALA A 1 230 ? -3.784 -14.767 -6.009 1.00 93.88 230 ALA A CA 1
ATOM 1854 C C . ALA A 1 230 ? -4.575 -15.925 -5.374 1.00 93.88 230 ALA A C 1
ATOM 1856 O O . ALA A 1 230 ? -4.006 -16.727 -4.631 1.00 93.88 230 ALA A O 1
ATOM 1857 N N . GLN A 1 231 ? -5.867 -16.046 -5.700 1.00 92.25 231 GLN A N 1
ATOM 1858 C CA . GLN A 1 231 ? -6.722 -17.142 -5.237 1.00 92.25 231 GLN A CA 1
ATOM 1859 C C . GLN A 1 231 ? -6.230 -18.506 -5.739 1.00 92.25 231 GLN A C 1
ATOM 1861 O O . GLN A 1 231 ? -6.237 -19.470 -4.976 1.00 92.25 231 GLN A O 1
ATOM 1866 N N . TRP A 1 232 ? -5.744 -18.586 -6.980 1.00 90.88 232 TRP A N 1
ATOM 1867 C CA . TRP A 1 232 ? -5.155 -19.808 -7.542 1.00 90.88 232 TRP A CA 1
ATOM 1868 C C . TRP A 1 232 ? -3.829 -20.183 -6.877 1.00 90.88 232 TRP A C 1
ATOM 1870 O O . TRP A 1 232 ? -3.530 -21.361 -6.690 1.00 90.88 232 TRP A O 1
ATOM 1880 N N . LEU A 1 233 ? -3.029 -19.190 -6.489 1.00 92.19 233 LEU A N 1
ATOM 1881 C CA . LEU A 1 233 ? -1.760 -19.395 -5.790 1.00 92.19 233 LEU A CA 1
ATOM 1882 C C . LEU A 1 233 ? -1.956 -19.762 -4.311 1.00 92.19 233 LEU A C 1
ATOM 1884 O O . LEU A 1 233 ? -1.097 -20.418 -3.717 1.00 92.19 233 LEU A O 1
ATOM 1888 N N . TYR A 1 234 ? -3.089 -19.382 -3.719 1.00 91.75 234 TYR A N 1
ATOM 1889 C CA . TYR A 1 234 ? -3.381 -19.530 -2.294 1.00 91.75 234 TYR A CA 1
ATOM 1890 C C . TYR A 1 234 ? -3.193 -20.957 -1.731 1.00 91.75 234 TYR A C 1
ATOM 1892 O O . TYR A 1 234 ? -2.614 -21.093 -0.646 1.00 91.75 234 TYR A O 1
ATOM 1900 N N . PRO A 1 235 ? -3.602 -22.049 -2.416 1.00 90.06 235 PRO A N 1
ATOM 1901 C CA . PRO A 1 235 ? -3.379 -23.422 -1.947 1.00 90.06 235 PRO A CA 1
ATOM 1902 C C . PRO A 1 235 ? -1.900 -23.831 -1.899 1.00 90.06 235 PRO A C 1
ATOM 1904 O O . PRO A 1 235 ? -1.534 -24.702 -1.112 1.00 90.06 235 PRO A O 1
ATOM 1907 N N . THR A 1 236 ? -1.046 -23.191 -2.705 1.00 87.06 236 THR A N 1
ATOM 1908 C CA . THR A 1 236 ? 0.397 -23.483 -2.785 1.00 87.06 236 THR A CA 1
ATOM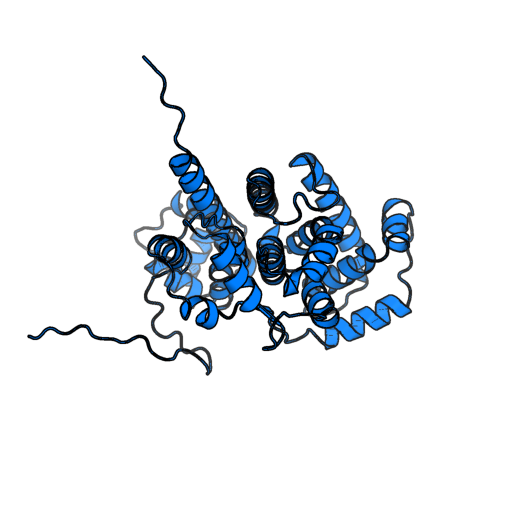 1909 C C . THR A 1 236 ? 1.154 -22.983 -1.552 1.00 87.06 236 THR A C 1
ATOM 1911 O O . THR A 1 236 ? 2.240 -23.473 -1.234 1.00 87.06 236 THR A O 1
ATOM 1914 N N . VAL A 1 237 ? 0.583 -22.017 -0.829 1.00 88.56 237 VAL A N 1
ATOM 1915 C CA . VAL A 1 237 ? 1.201 -21.391 0.339 1.00 88.56 237 VAL A CA 1
ATOM 1916 C C . VAL A 1 237 ? 0.608 -21.969 1.622 1.00 88.56 237 VAL A C 1
ATOM 1918 O O . VAL A 1 237 ? -0.561 -21.754 1.934 1.00 88.56 237 VAL A O 1
ATOM 1921 N N . GLN A 1 238 ? 1.439 -22.679 2.385 1.00 84.12 238 GLN A N 1
ATOM 1922 C CA . GLN A 1 238 ? 1.122 -23.207 3.715 1.00 84.12 238 GLN A CA 1
ATOM 1923 C C . GLN A 1 238 ? 2.059 -22.541 4.730 1.00 84.12 238 GLN A C 1
ATOM 1925 O O . GLN A 1 238 ? 3.153 -23.032 4.993 1.00 84.12 238 GLN A O 1
ATOM 1930 N N . SER A 1 239 ? 1.670 -21.361 5.208 1.00 82.50 239 SER A N 1
ATOM 1931 C CA . SER A 1 239 ? 2.480 -20.503 6.082 1.00 82.50 239 SER A CA 1
ATOM 1932 C C . SER A 1 239 ? 1.570 -19.704 7.009 1.00 82.50 239 SER A C 1
ATOM 1934 O O . SER A 1 239 ? 0.453 -19.365 6.619 1.00 82.50 239 SER A O 1
ATOM 1936 N N . ASP A 1 240 ? 2.065 -19.348 8.194 1.00 77.38 240 ASP A N 1
ATOM 1937 C CA . ASP A 1 240 ? 1.365 -18.465 9.137 1.00 77.38 240 ASP A CA 1
ATOM 1938 C C . ASP A 1 240 ? 1.195 -17.044 8.569 1.00 77.38 240 ASP A C 1
ATOM 1940 O O . ASP A 1 240 ? 0.254 -16.332 8.908 1.00 77.38 240 ASP A O 1
ATOM 1944 N N . ARG A 1 241 ? 2.072 -16.637 7.637 1.00 80.62 241 ARG A N 1
ATOM 1945 C CA . ARG A 1 241 ? 2.023 -15.350 6.916 1.00 80.62 241 ARG A CA 1
ATOM 1946 C C . ARG A 1 241 ? 1.416 -15.500 5.524 1.00 80.62 241 ARG A C 1
ATOM 1948 O O . ARG A 1 241 ? 1.879 -14.881 4.565 1.00 80.62 241 ARG A O 1
ATOM 1955 N N . ARG A 1 242 ? 0.396 -16.352 5.411 1.00 86.00 242 ARG A N 1
ATOM 1956 C CA . ARG A 1 242 ? -0.137 -16.838 4.132 1.00 86.00 242 ARG A CA 1
ATOM 1957 C C . ARG A 1 242 ? -0.396 -15.733 3.116 1.00 86.00 242 ARG A C 1
ATOM 1959 O O . ARG A 1 242 ? 0.023 -15.860 1.976 1.00 86.00 242 ARG A O 1
ATOM 1966 N N . GLU A 1 243 ? -1.045 -14.653 3.533 1.00 89.00 243 GLU A N 1
ATOM 1967 C CA . GLU A 1 243 ? -1.368 -13.517 2.669 1.00 89.00 243 GLU A CA 1
ATOM 1968 C C . GLU A 1 243 ? -0.107 -12.854 2.097 1.00 89.00 243 GLU A C 1
ATOM 1970 O O . GLU A 1 243 ? 0.069 -12.821 0.883 1.00 89.00 243 GLU A O 1
ATOM 1975 N N . ALA A 1 244 ? 0.818 -12.409 2.954 1.00 88.50 244 ALA A N 1
ATOM 1976 C CA . ALA A 1 244 ? 2.061 -11.767 2.520 1.00 88.50 244 ALA A CA 1
ATOM 1977 C C . ALA A 1 244 ? 2.900 -12.681 1.609 1.00 88.50 244 ALA A C 1
ATOM 1979 O O . ALA A 1 244 ? 3.452 -12.230 0.605 1.00 88.50 244 ALA A O 1
ATOM 1980 N N . ASP A 1 245 ? 2.956 -13.973 1.930 1.00 91.75 245 ASP A N 1
ATOM 1981 C CA . ASP A 1 245 ? 3.689 -14.967 1.151 1.00 91.75 245 ASP A CA 1
ATOM 1982 C C . ASP A 1 245 ? 3.032 -15.245 -0.217 1.00 91.75 245 ASP A C 1
ATOM 1984 O O . ASP A 1 245 ? 3.747 -15.443 -1.204 1.00 91.75 245 ASP A O 1
ATOM 1988 N N . VAL A 1 246 ? 1.693 -15.221 -0.305 1.00 94.25 246 VAL A N 1
ATOM 1989 C CA . VAL A 1 246 ? 0.943 -15.306 -1.574 1.00 94.25 246 VAL A CA 1
ATOM 1990 C C . VAL A 1 246 ? 1.179 -14.065 -2.425 1.00 94.25 246 VAL A C 1
ATOM 1992 O O . VAL A 1 246 ? 1.461 -14.205 -3.612 1.00 94.25 246 VAL A O 1
ATOM 1995 N N . LEU A 1 247 ? 1.115 -12.864 -1.843 1.00 94.06 247 LEU A N 1
ATOM 1996 C CA . LEU A 1 247 ? 1.361 -11.622 -2.582 1.00 94.06 247 LEU A CA 1
ATOM 1997 C C . LEU A 1 247 ? 2.790 -11.575 -3.133 1.00 94.06 247 LEU A C 1
ATOM 1999 O O . LEU A 1 247 ? 3.003 -11.168 -4.273 1.00 94.06 247 LEU A O 1
ATOM 2003 N N . LEU A 1 248 ? 3.767 -12.055 -2.362 1.00 93.69 248 LEU A N 1
ATOM 2004 C CA . LEU A 1 248 ? 5.144 -12.193 -2.824 1.00 93.69 248 LEU A CA 1
ATOM 2005 C C . LEU A 1 248 ? 5.274 -13.183 -3.988 1.00 93.69 248 LEU A C 1
ATOM 2007 O O . LEU A 1 248 ? 5.977 -12.907 -4.960 1.00 93.69 248 LEU A O 1
ATOM 2011 N N . LEU A 1 249 ? 4.609 -14.339 -3.906 1.00 94.75 249 LEU A N 1
ATOM 2012 C CA . LEU A 1 249 ? 4.602 -15.307 -5.003 1.00 94.75 249 LEU A CA 1
ATOM 2013 C C . LEU A 1 249 ? 3.941 -14.717 -6.253 1.00 94.75 249 LEU A C 1
ATOM 2015 O O . LEU A 1 249 ? 4.471 -14.868 -7.350 1.00 94.75 249 LEU A O 1
ATOM 2019 N N . LEU A 1 250 ? 2.829 -14.002 -6.082 1.00 95.31 250 LEU A N 1
ATOM 2020 C CA . LEU A 1 250 ? 2.129 -13.317 -7.161 1.00 95.31 250 LEU A CA 1
ATOM 2021 C C . LEU A 1 250 ? 3.007 -12.254 -7.823 1.00 95.31 250 LEU A C 1
ATOM 2023 O O . LEU A 1 250 ? 3.041 -12.180 -9.047 1.00 95.31 250 LEU A O 1
ATOM 2027 N N . TRP A 1 251 ? 3.760 -11.480 -7.039 1.00 94.69 251 TRP A N 1
ATOM 2028 C CA . TRP A 1 251 ? 4.751 -10.546 -7.571 1.00 94.69 251 TRP A CA 1
ATOM 2029 C C . TRP A 1 251 ? 5.775 -11.258 -8.461 1.00 94.69 251 TRP A C 1
ATOM 2031 O O . TRP A 1 251 ? 6.010 -10.843 -9.592 1.00 94.69 251 TRP A O 1
ATOM 2041 N N . MET A 1 252 ? 6.331 -12.380 -7.995 1.00 93.81 252 MET A N 1
ATOM 2042 C CA . MET A 1 252 ? 7.298 -13.156 -8.777 1.00 93.81 252 MET A CA 1
ATOM 2043 C C . MET A 1 252 ? 6.696 -13.754 -10.055 1.00 93.81 252 MET A C 1
ATOM 2045 O O . MET A 1 252 ? 7.390 -13.847 -11.066 1.00 93.81 252 MET A O 1
ATOM 2049 N N . VAL A 1 253 ? 5.421 -14.155 -10.017 1.00 93.81 253 VAL A N 1
ATOM 2050 C CA . VAL A 1 253 ? 4.673 -14.595 -11.203 1.00 93.81 253 VAL A CA 1
ATOM 2051 C C . VAL A 1 253 ? 4.492 -13.436 -12.177 1.00 93.81 253 VAL A C 1
ATOM 2053 O O . VAL A 1 253 ? 4.700 -13.612 -13.372 1.00 93.81 253 VAL A O 1
ATOM 2056 N N . ALA A 1 254 ? 4.146 -12.250 -11.680 1.00 92.31 254 ALA A N 1
ATOM 2057 C CA . ALA A 1 254 ? 3.904 -11.086 -12.516 1.00 92.31 254 ALA A CA 1
ATOM 2058 C C . ALA A 1 254 ? 5.184 -10.512 -13.153 1.00 92.31 254 ALA A C 1
ATOM 2060 O O . ALA A 1 254 ? 5.126 -9.976 -14.259 1.00 92.31 254 ALA A O 1
ATOM 2061 N N . GLU A 1 255 ? 6.345 -10.676 -12.506 1.00 90.12 255 GLU A N 1
ATOM 2062 C CA . GLU A 1 255 ? 7.655 -10.385 -13.108 1.00 90.12 255 GLU A CA 1
ATOM 2063 C C . GLU A 1 255 ? 7.994 -11.325 -14.283 1.00 90.12 255 GLU A C 1
ATOM 2065 O O . GLU A 1 255 ? 8.742 -10.943 -15.187 1.00 90.12 255 GLU A O 1
ATOM 2070 N N . ASP A 1 256 ? 7.461 -12.551 -14.299 1.00 90.69 256 ASP A N 1
ATOM 2071 C CA . ASP A 1 256 ? 7.646 -13.503 -15.394 1.00 90.69 256 ASP A CA 1
ATOM 2072 C C . ASP A 1 256 ? 6.491 -13.395 -16.398 1.00 90.69 256 ASP A C 1
ATOM 2074 O O . ASP A 1 256 ? 5.478 -14.085 -16.301 1.00 90.69 256 ASP A O 1
ATOM 2078 N N . HIS A 1 257 ? 6.659 -12.544 -17.415 1.00 86.06 257 HIS A N 1
ATOM 2079 C CA . HIS A 1 257 ? 5.638 -12.315 -18.444 1.00 86.06 257 HIS A CA 1
ATOM 2080 C C . HIS A 1 257 ? 5.111 -13.594 -19.111 1.00 86.06 257 HIS A C 1
ATOM 2082 O O . HIS A 1 257 ? 3.950 -13.625 -19.515 1.00 86.06 257 HIS A O 1
ATOM 2088 N N . LYS A 1 258 ? 5.937 -14.643 -19.249 1.00 89.06 258 LYS A N 1
ATOM 2089 C CA . LYS A 1 258 ? 5.488 -15.905 -19.854 1.00 89.06 258 LYS A CA 1
ATOM 2090 C C . LYS A 1 258 ? 4.555 -16.639 -18.907 1.00 89.06 258 LYS A C 1
ATOM 2092 O O . LYS A 1 258 ? 3.500 -17.093 -19.338 1.00 89.06 258 LYS A O 1
ATOM 2097 N N . LEU A 1 259 ? 4.933 -16.731 -17.636 1.00 90.56 259 LEU A N 1
ATOM 2098 C CA . LEU A 1 259 ? 4.116 -17.384 -16.621 1.00 90.56 259 LEU A CA 1
ATOM 2099 C C . LEU A 1 259 ? 2.819 -16.606 -16.369 1.00 90.56 259 LEU A C 1
ATOM 2101 O O . LEU A 1 259 ? 1.746 -17.198 -16.344 1.00 90.56 259 LEU A O 1
ATOM 2105 N N . LEU A 1 260 ? 2.897 -15.277 -16.268 1.00 90.38 260 LEU A N 1
ATOM 2106 C CA . LEU A 1 260 ? 1.724 -14.414 -16.149 1.00 90.38 260 LEU A CA 1
ATOM 2107 C C . LEU A 1 260 ? 0.763 -14.605 -17.333 1.00 90.38 260 LEU A C 1
ATOM 2109 O O . LEU A 1 260 ? -0.443 -14.730 -17.140 1.00 90.38 260 LEU A O 1
ATOM 2113 N N . TRP A 1 261 ? 1.289 -14.684 -18.560 1.00 89.31 261 TRP A N 1
ATOM 2114 C CA . TRP A 1 261 ? 0.472 -14.956 -19.742 1.00 89.31 261 TRP A CA 1
ATOM 2115 C C . TRP A 1 261 ? -0.211 -16.328 -19.676 1.00 89.31 261 TRP A C 1
ATOM 2117 O O . TRP A 1 261 ? -1.373 -16.435 -20.062 1.00 89.31 261 TRP A O 1
ATOM 2127 N N . GLN A 1 262 ? 0.462 -17.360 -19.159 1.00 89.69 262 GLN A N 1
ATOM 2128 C CA . GLN A 1 262 ? -0.151 -18.677 -18.954 1.00 89.69 262 GLN A CA 1
ATOM 2129 C C . GLN A 1 262 ? -1.328 -18.592 -17.979 1.00 89.69 262 GLN A C 1
ATOM 2131 O O . GLN A 1 262 ? -2.398 -19.094 -18.298 1.00 89.69 262 GLN A O 1
ATOM 2136 N N . PHE A 1 263 ? -1.179 -17.875 -16.859 1.00 89.19 263 PHE A N 1
ATOM 2137 C CA . PHE A 1 263 ? -2.273 -17.666 -15.899 1.00 89.19 263 PHE A CA 1
ATOM 2138 C C . PHE A 1 263 ? -3.492 -16.957 -16.498 1.00 89.19 263 PHE A C 1
ATOM 2140 O O . PHE A 1 263 ? -4.606 -17.181 -16.036 1.00 89.19 263 PHE A O 1
ATOM 2147 N N . PHE A 1 264 ? -3.310 -16.127 -17.527 1.00 86.44 264 PHE A N 1
ATOM 2148 C CA . PHE A 1 264 ? -4.428 -15.467 -18.203 1.00 86.44 264 PHE A CA 1
ATOM 2149 C C . PHE A 1 264 ? -5.088 -16.296 -19.308 1.00 86.44 264 PHE A C 1
ATOM 2151 O O . PHE A 1 264 ? -6.200 -15.964 -19.709 1.00 86.44 264 PHE A O 1
ATOM 2158 N N . ASN A 1 265 ? -4.421 -17.326 -19.837 1.00 86.88 265 ASN A N 1
ATOM 2159 C CA . ASN A 1 265 ? -4.846 -17.985 -21.079 1.00 86.88 265 ASN A CA 1
ATOM 2160 C C . ASN A 1 265 ? -4.939 -19.516 -20.986 1.00 86.88 265 ASN A C 1
ATOM 2162 O O . ASN A 1 265 ? -5.295 -20.150 -21.978 1.00 86.88 265 ASN A O 1
ATOM 2166 N N . GLN A 1 266 ? -4.580 -20.124 -19.854 1.00 83.75 266 GLN A N 1
ATOM 2167 C CA . GLN A 1 266 ? -4.529 -21.577 -19.684 1.00 83.75 266 GLN A CA 1
ATOM 2168 C C . GLN A 1 266 ? -5.267 -22.010 -18.415 1.00 83.75 266 GLN A C 1
ATOM 2170 O O . GLN A 1 266 ? -5.188 -21.342 -17.388 1.00 83.75 266 GLN A O 1
ATOM 2175 N N . ASP A 1 267 ? -5.937 -23.162 -18.487 1.00 72.75 267 ASP A N 1
ATOM 2176 C CA . ASP A 1 267 ? -6.713 -23.719 -17.370 1.00 72.75 267 ASP A CA 1
ATOM 2177 C C . ASP A 1 267 ? -5.826 -24.344 -16.279 1.00 72.75 267 ASP A C 1
ATOM 2179 O O . ASP A 1 267 ? -6.206 -24.382 -15.111 1.00 72.75 267 ASP A O 1
ATOM 2183 N N . GLU A 1 268 ? -4.623 -24.806 -16.637 1.00 79.81 268 GLU A N 1
ATOM 2184 C CA . GLU A 1 268 ? -3.657 -25.386 -15.703 1.00 79.81 268 GLU A CA 1
ATOM 2185 C C . GLU A 1 268 ? -2.279 -24.753 -15.891 1.00 79.81 268 GLU A C 1
ATOM 2187 O O . GLU A 1 268 ? -1.659 -24.861 -16.951 1.00 79.81 268 GLU A O 1
ATOM 2192 N N . VAL A 1 269 ? -1.774 -24.115 -14.834 1.00 85.81 269 VAL A N 1
ATOM 2193 C CA . VAL A 1 269 ? -0.453 -23.480 -14.828 1.00 85.81 269 VAL A CA 1
ATOM 2194 C C . VAL A 1 269 ? 0.407 -24.093 -13.736 1.00 85.81 269 VAL A C 1
ATOM 2196 O O . VAL A 1 269 ? 0.073 -24.054 -12.552 1.00 85.81 269 VAL A O 1
ATOM 2199 N N . VAL A 1 270 ? 1.552 -24.644 -14.134 1.00 87.81 270 VAL A N 1
ATOM 2200 C CA . VAL A 1 270 ? 2.531 -25.213 -13.205 1.00 87.81 270 VAL A CA 1
ATOM 2201 C C . VAL A 1 270 ? 3.617 -24.184 -12.926 1.00 87.81 270 VAL A C 1
ATOM 2203 O O . VAL A 1 270 ? 4.373 -23.797 -13.817 1.00 87.81 270 VAL A O 1
ATOM 2206 N N . ILE A 1 271 ? 3.736 -23.774 -11.664 1.00 90.62 271 ILE A N 1
ATOM 2207 C CA . ILE A 1 271 ? 4.788 -22.848 -11.239 1.00 90.62 271 ILE A CA 1
ATOM 2208 C C . ILE A 1 271 ? 6.1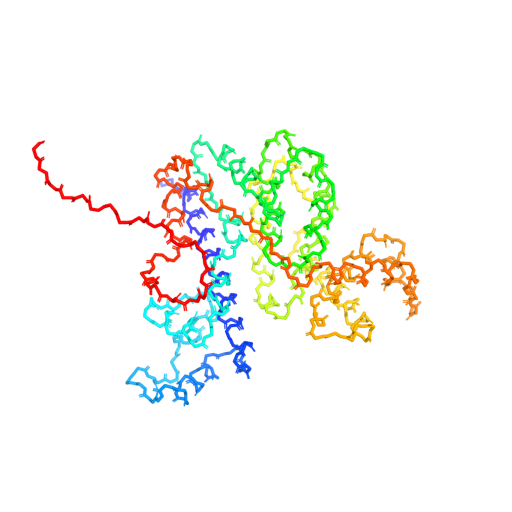44 -23.569 -11.300 1.00 90.62 271 ILE A C 1
ATOM 2210 O O . ILE A 1 271 ? 6.303 -24.624 -10.674 1.00 90.62 271 ILE A O 1
ATOM 2214 N N . PRO A 1 272 ? 7.157 -23.009 -11.987 1.00 93.38 272 PRO A N 1
ATOM 2215 C CA . PRO A 1 272 ? 8.473 -23.629 -12.071 1.00 93.38 272 PRO A CA 1
ATOM 2216 C C . PRO A 1 272 ? 9.089 -23.902 -10.682 1.00 93.38 272 PRO A C 1
ATOM 2218 O O . PRO A 1 272 ? 9.115 -23.001 -9.833 1.00 93.38 272 PRO A O 1
ATOM 2221 N N . PRO A 1 273 ? 9.683 -25.089 -10.436 1.00 92.44 273 PRO A N 1
ATOM 2222 C CA . PRO A 1 273 ? 10.314 -25.407 -9.151 1.00 92.44 273 PRO A CA 1
ATOM 2223 C C . PRO A 1 273 ? 11.411 -24.416 -8.735 1.00 92.44 273 PRO A C 1
ATOM 2225 O O . PRO A 1 273 ? 11.581 -24.128 -7.550 1.00 92.44 273 PRO A O 1
ATOM 2228 N N . SER A 1 274 ? 12.132 -23.850 -9.708 1.00 93.06 274 SER A N 1
ATOM 2229 C CA . SER A 1 274 ? 13.151 -22.816 -9.488 1.00 93.06 274 SER A CA 1
ATOM 2230 C C . SER A 1 274 ? 12.561 -21.520 -8.918 1.00 93.06 274 SER A C 1
ATOM 2232 O O . SER A 1 274 ? 13.163 -20.909 -8.029 1.00 93.06 274 SER A O 1
ATOM 2234 N N . MET A 1 275 ? 11.367 -21.124 -9.374 1.00 93.56 275 MET A N 1
ATOM 2235 C CA . MET A 1 275 ? 10.634 -19.970 -8.855 1.00 93.56 275 MET A CA 1
ATOM 2236 C C . MET A 1 275 ? 10.175 -20.234 -7.423 1.00 93.56 275 MET A C 1
ATOM 2238 O O . MET A 1 275 ? 10.458 -19.422 -6.546 1.00 93.56 275 MET A O 1
ATOM 2242 N N . LEU A 1 276 ? 9.586 -21.404 -7.151 1.00 92.62 276 LEU A N 1
ATOM 2243 C CA . LEU A 1 276 ? 9.190 -21.802 -5.794 1.00 92.62 276 LEU A CA 1
ATOM 2244 C C . LEU A 1 276 ? 10.387 -21.851 -4.834 1.00 92.62 276 LEU A C 1
ATOM 2246 O O . LEU A 1 276 ? 10.286 -21.441 -3.679 1.00 92.62 276 LEU A O 1
ATOM 2250 N N . GLN A 1 277 ? 11.553 -22.307 -5.297 1.00 92.88 277 GLN A N 1
ATOM 2251 C CA . GLN A 1 277 ? 12.773 -22.303 -4.491 1.00 92.88 277 GLN A CA 1
ATOM 2252 C C . GLN A 1 277 ? 13.273 -20.878 -4.208 1.00 92.88 277 GLN A C 1
ATOM 2254 O O . GLN A 1 277 ? 13.727 -20.594 -3.097 1.00 92.88 277 GLN A O 1
ATOM 2259 N N . ARG A 1 278 ? 13.209 -19.965 -5.187 1.00 91.75 278 ARG A N 1
ATOM 2260 C CA . ARG A 1 278 ? 13.523 -18.541 -4.978 1.00 91.75 278 ARG A CA 1
ATOM 2261 C C . ARG A 1 278 ? 12.524 -17.894 -4.013 1.00 91.75 278 ARG A C 1
ATOM 2263 O O . ARG A 1 278 ? 12.972 -17.250 -3.070 1.00 91.75 278 ARG A O 1
ATOM 2270 N N . TRP A 1 279 ? 11.231 -18.150 -4.180 1.00 92.75 279 TRP A N 1
ATOM 2271 C CA . TRP A 1 279 ? 10.161 -17.671 -3.307 1.00 92.75 279 TRP A CA 1
ATOM 2272 C C . TRP A 1 279 ? 10.386 -18.106 -1.857 1.00 92.75 279 TRP A C 1
ATOM 2274 O O . TRP A 1 279 ? 10.501 -17.260 -0.979 1.00 92.75 279 TRP A O 1
ATOM 2284 N N . ARG A 1 280 ? 10.626 -19.400 -1.599 1.00 91.25 280 ARG A N 1
ATOM 2285 C CA . ARG A 1 280 ? 10.939 -19.902 -0.244 1.00 91.25 280 ARG A CA 1
ATOM 2286 C C . ARG A 1 280 ? 12.159 -19.224 0.380 1.00 91.25 280 ARG A C 1
ATOM 2288 O O . ARG A 1 280 ? 12.182 -18.992 1.587 1.00 91.25 280 ARG A O 1
ATOM 2295 N N . ARG A 1 281 ? 13.198 -18.930 -0.414 1.00 89.69 281 ARG A N 1
ATOM 2296 C CA . ARG A 1 281 ? 14.374 -18.184 0.071 1.00 89.69 281 ARG A CA 1
ATOM 2297 C C . ARG A 1 281 ? 14.001 -16.757 0.459 1.00 89.69 281 ARG A C 1
ATOM 2299 O O . ARG A 1 281 ? 14.497 -16.269 1.469 1.00 89.69 281 ARG A O 1
ATOM 2306 N N . TRP A 1 282 ? 13.140 -16.110 -0.318 1.00 88.69 282 TRP A N 1
ATOM 2307 C CA . TRP A 1 282 ? 12.658 -14.765 -0.028 1.00 88.69 282 TRP A CA 1
ATOM 2308 C C . TRP A 1 282 ? 11.742 -14.744 1.198 1.00 88.69 282 TRP A C 1
ATOM 2310 O O . TRP A 1 282 ? 12.021 -13.971 2.106 1.00 88.69 282 TRP A O 1
ATOM 2320 N N . CYS A 1 283 ? 10.775 -15.659 1.324 1.00 87.31 283 CYS A N 1
ATOM 2321 C CA . CYS A 1 283 ? 9.953 -15.792 2.533 1.00 87.31 283 CYS A CA 1
ATOM 2322 C C . CYS A 1 283 ? 10.816 -15.897 3.795 1.00 87.31 283 CYS A C 1
ATOM 2324 O O . CYS A 1 283 ? 10.595 -15.158 4.746 1.00 87.31 283 CYS A O 1
ATOM 2326 N N . LYS A 1 284 ? 11.860 -16.743 3.776 1.00 85.75 284 LYS A N 1
ATOM 2327 C CA . LYS A 1 284 ? 12.813 -16.881 4.894 1.00 85.75 284 LYS A CA 1
ATOM 2328 C C . LYS A 1 284 ? 13.612 -15.610 5.170 1.00 85.75 284 LYS A C 1
ATOM 2330 O O . LYS A 1 284 ? 13.918 -15.325 6.321 1.00 85.75 284 LYS A O 1
ATOM 2335 N N . ARG A 1 285 ? 13.981 -14.872 4.124 1.00 82.38 285 ARG A N 1
ATOM 2336 C CA . ARG A 1 285 ? 14.743 -13.629 4.256 1.00 82.38 285 ARG A CA 1
ATOM 2337 C C . ARG A 1 285 ? 13.879 -12.528 4.869 1.00 82.38 285 ARG A C 1
ATOM 2339 O O . ARG A 1 285 ? 14.313 -11.890 5.815 1.00 82.38 285 ARG A O 1
ATOM 2346 N N . PHE A 1 286 ? 12.647 -12.349 4.396 1.00 74.19 286 PHE A N 1
ATOM 2347 C CA . PHE A 1 286 ? 11.759 -11.240 4.768 1.00 74.19 286 PHE A CA 1
ATOM 2348 C C . PHE A 1 286 ? 10.777 -11.568 5.906 1.00 74.19 286 PHE A C 1
ATOM 2350 O O . PHE A 1 286 ? 9.722 -10.941 6.008 1.00 74.19 286 PHE A O 1
ATOM 2357 N N . VAL A 1 287 ? 11.107 -12.524 6.788 1.00 67.38 287 VAL A N 1
ATOM 2358 C CA . VAL A 1 287 ? 10.302 -12.813 7.998 1.00 67.38 287 VAL A CA 1
ATOM 2359 C C . VAL A 1 287 ? 10.247 -11.607 8.942 1.00 67.38 287 VAL A C 1
ATOM 2361 O O . VAL A 1 287 ? 9.184 -11.311 9.473 1.00 67.38 287 VAL A O 1
ATOM 2364 N N . ASN A 1 288 ? 11.358 -10.872 9.077 1.00 56.44 288 ASN A N 1
ATOM 2365 C CA . ASN A 1 288 ? 11.531 -9.810 10.082 1.00 56.44 288 ASN A CA 1
ATOM 2366 C C . ASN A 1 288 ? 11.976 -8.459 9.495 1.00 56.44 288 ASN A C 1
ATOM 2368 O O . ASN A 1 288 ? 12.436 -7.589 10.231 1.00 56.44 288 ASN A O 1
ATOM 2372 N N . HIS A 1 289 ? 11.926 -8.292 8.174 1.00 57.19 289 HIS A N 1
ATOM 2373 C CA . HIS A 1 289 ? 12.428 -7.076 7.542 1.00 57.19 289 HIS A CA 1
ATOM 2374 C C . HIS A 1 289 ? 11.399 -5.947 7.613 1.00 57.19 289 HIS A C 1
ATOM 2376 O O . HIS A 1 289 ? 10.212 -6.154 7.369 1.00 57.19 289 HIS A O 1
ATOM 2382 N N . SER A 1 290 ? 11.877 -4.751 7.950 1.00 57.56 290 SER A N 1
ATOM 2383 C CA . SER A 1 290 ? 11.094 -3.525 7.961 1.00 57.56 290 SER A CA 1
ATOM 2384 C C . SER A 1 290 ? 11.604 -2.594 6.862 1.00 57.56 290 SER A C 1
ATOM 2386 O O . SER A 1 290 ? 12.797 -2.304 6.743 1.00 57.56 290 SER A O 1
ATOM 2388 N N . THR A 1 291 ? 10.691 -2.114 6.024 1.00 57.12 291 THR A N 1
ATOM 2389 C CA . THR A 1 291 ? 10.958 -0.969 5.152 1.00 57.12 291 THR A CA 1
ATOM 2390 C C . THR A 1 291 ? 10.542 0.290 5.888 1.00 57.12 291 THR A C 1
ATOM 2392 O O . THR A 1 291 ? 9.385 0.400 6.302 1.00 57.12 291 THR A O 1
ATOM 2395 N N . GLN A 1 292 ? 11.468 1.229 6.072 1.00 60.59 292 GLN A N 1
ATOM 2396 C CA . GLN A 1 292 ? 11.226 2.424 6.870 1.00 60.59 292 GLN A CA 1
ATOM 2397 C C . GLN A 1 292 ? 11.650 3.677 6.108 1.00 60.59 292 GLN A C 1
ATOM 2399 O O . GLN A 1 292 ? 12.676 3.718 5.429 1.00 60.59 292 GLN A O 1
ATOM 2404 N N . LEU A 1 293 ? 10.851 4.729 6.251 1.00 53.09 293 LEU A N 1
ATOM 2405 C CA . LEU A 1 293 ? 11.294 6.082 5.952 1.00 53.09 293 LEU A CA 1
ATOM 2406 C C . LEU A 1 293 ? 11.952 6.622 7.224 1.00 53.09 293 LEU A C 1
ATOM 2408 O O . LEU A 1 293 ? 11.291 6.690 8.261 1.00 53.09 293 LEU A O 1
ATOM 2412 N N . CYS A 1 294 ? 13.236 6.984 7.176 1.00 54.06 294 CYS A N 1
ATOM 2413 C CA . CYS A 1 294 ? 13.903 7.545 8.347 1.00 54.06 294 CYS A CA 1
ATOM 2414 C C . CYS A 1 294 ? 13.444 8.998 8.543 1.00 54.06 294 CYS A C 1
ATOM 2416 O O . CYS A 1 294 ? 14.023 9.932 7.990 1.00 54.06 294 CYS A O 1
ATOM 2418 N N . CYS A 1 295 ? 12.360 9.194 9.300 1.00 49.09 295 CYS A N 1
ATOM 2419 C CA . CYS A 1 295 ? 11.764 10.516 9.503 1.00 49.09 295 CYS A CA 1
ATOM 2420 C C . CYS A 1 295 ? 12.752 11.529 10.099 1.00 49.09 295 CYS A C 1
ATOM 2422 O O . CYS A 1 295 ? 12.678 12.699 9.742 1.00 49.09 295 CYS A O 1
ATOM 2424 N N . SER A 1 296 ? 13.716 11.094 10.919 1.00 43.81 296 SER A N 1
ATOM 2425 C CA . SER A 1 296 ? 14.724 11.980 11.517 1.00 43.81 296 SER A CA 1
ATOM 2426 C C . SER A 1 296 ? 15.622 12.662 10.480 1.00 43.81 296 SER A C 1
ATOM 2428 O O . SER A 1 296 ? 16.022 13.803 10.689 1.00 43.81 296 SER A O 1
ATOM 2430 N N . GLU A 1 297 ? 15.906 12.018 9.347 1.00 43.41 297 GLU A N 1
ATOM 2431 C CA . GLU A 1 297 ? 16.671 12.619 8.247 1.00 43.41 297 GLU A CA 1
ATOM 2432 C C . GLU A 1 297 ? 15.825 13.593 7.411 1.00 43.41 297 GLU A C 1
ATOM 2434 O O . GLU A 1 297 ? 16.344 14.571 6.877 1.00 43.41 297 GLU A O 1
ATOM 2439 N N . CYS A 1 298 ? 14.508 13.381 7.347 1.00 45.72 298 CYS A N 1
ATOM 2440 C CA . CYS A 1 298 ? 13.571 14.379 6.824 1.00 45.72 298 CYS A CA 1
ATOM 2441 C C . CYS A 1 298 ? 13.386 15.558 7.800 1.00 45.72 298 CYS A C 1
ATOM 2443 O O . CYS A 1 298 ? 13.165 16.684 7.358 1.00 45.72 298 CYS A O 1
ATOM 2445 N N . ASP A 1 299 ? 13.487 15.314 9.111 1.00 41.22 299 ASP A N 1
ATOM 2446 C CA . ASP A 1 299 ? 13.333 16.313 10.176 1.00 41.22 299 ASP A CA 1
ATOM 2447 C C . ASP A 1 299 ? 14.593 17.185 10.369 1.00 41.22 299 ASP A C 1
ATOM 2449 O O . ASP A 1 299 ? 14.480 18.319 10.844 1.00 41.22 299 ASP A O 1
ATOM 2453 N N . THR A 1 300 ? 15.790 16.697 10.002 1.00 42.06 300 THR A N 1
ATOM 2454 C CA . THR A 1 300 ? 17.038 17.491 10.032 1.00 42.06 300 THR A CA 1
ATOM 2455 C C . THR A 1 300 ? 17.098 18.531 8.918 1.00 42.06 300 THR A C 1
ATOM 2457 O O . THR A 1 300 ? 17.759 19.564 9.068 1.00 42.06 300 THR A O 1
ATOM 2460 N N . ARG A 1 301 ? 16.359 18.325 7.821 1.00 49.78 301 ARG A N 1
ATOM 2461 C CA . ARG A 1 301 ? 16.056 19.400 6.878 1.00 49.78 301 ARG A CA 1
ATOM 2462 C C . ARG A 1 301 ? 15.178 20.415 7.600 1.00 49.78 301 ARG A C 1
ATOM 2464 O O . ARG A 1 301 ? 14.131 20.081 8.149 1.00 49.78 301 ARG A O 1
ATOM 2471 N N . LEU A 1 302 ? 15.566 21.690 7.553 1.00 50.75 302 LEU A N 1
ATOM 2472 C CA . LEU A 1 302 ? 14.693 22.785 7.966 1.00 50.75 302 LEU A CA 1
ATOM 2473 C C . LEU A 1 302 ? 13.472 22.820 7.041 1.00 50.75 302 LEU A C 1
ATOM 2475 O O . LEU A 1 302 ? 13.464 23.519 6.032 1.00 50.75 302 LEU A O 1
ATOM 2479 N N . LEU A 1 303 ? 12.443 22.049 7.397 1.00 54.72 303 LEU A N 1
ATOM 2480 C CA . LEU A 1 303 ? 11.183 22.033 6.678 1.00 54.72 303 LEU A CA 1
ATOM 2481 C C . LEU A 1 303 ? 10.627 23.461 6.648 1.00 54.72 303 LEU A C 1
ATOM 2483 O O . LEU A 1 303 ? 10.531 24.133 7.689 1.00 54.72 303 LEU A O 1
ATOM 2487 N N . ALA A 1 304 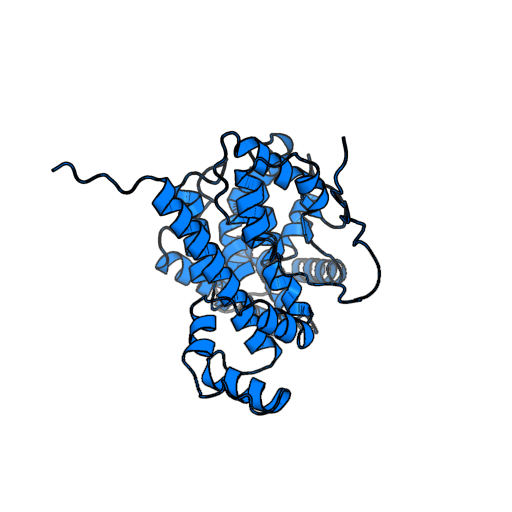? 10.241 23.925 5.465 1.00 56.81 304 ALA A N 1
ATOM 2488 C CA . ALA A 1 304 ? 9.540 25.184 5.313 1.00 56.81 304 ALA A CA 1
ATOM 2489 C C . ALA A 1 304 ? 8.250 25.159 6.147 1.00 56.81 304 ALA A C 1
ATOM 2491 O O . ALA A 1 304 ? 7.686 24.106 6.451 1.00 56.81 304 ALA A O 1
ATOM 2492 N N . ARG A 1 305 ? 7.737 26.332 6.530 1.00 56.28 305 ARG A N 1
ATOM 2493 C CA . ARG A 1 305 ? 6.544 26.434 7.392 1.00 56.28 305 ARG A CA 1
ATOM 2494 C C . ARG A 1 305 ? 5.341 25.656 6.840 1.00 56.28 305 ARG A C 1
ATOM 2496 O O . ARG A 1 305 ? 4.539 25.134 7.611 1.00 56.28 305 ARG A O 1
ATOM 2503 N N . GLU A 1 306 ? 5.212 25.594 5.523 1.00 57.84 306 GLU A N 1
ATOM 2504 C CA . GLU A 1 306 ? 4.139 24.892 4.819 1.00 57.84 306 GLU A CA 1
ATOM 2505 C C . GLU A 1 306 ? 4.344 23.372 4.827 1.00 57.84 306 GLU A C 1
ATOM 2507 O O . GLU A 1 306 ? 3.410 22.649 5.178 1.00 57.84 306 GLU A O 1
ATOM 2512 N N . GLU A 1 307 ? 5.578 22.906 4.596 1.00 59.09 307 GLU A N 1
ATOM 2513 C CA . GLU A 1 307 ? 5.975 21.500 4.752 1.00 59.09 307 GLU A CA 1
ATOM 2514 C C . GLU A 1 307 ? 5.713 21.042 6.191 1.00 59.09 307 GLU A C 1
ATOM 2516 O O . GLU A 1 307 ? 5.007 20.062 6.402 1.00 59.09 307 GLU A O 1
ATOM 2521 N N . LYS A 1 308 ? 6.137 21.826 7.197 1.00 61.97 308 LYS A N 1
ATOM 2522 C CA . LYS A 1 308 ? 5.856 21.558 8.619 1.00 61.97 308 LYS A CA 1
ATOM 2523 C C . LYS A 1 308 ? 4.364 21.476 8.917 1.00 61.97 308 LYS A C 1
ATOM 2525 O O . LYS A 1 308 ? 3.959 20.658 9.734 1.00 61.97 308 LYS A O 1
ATOM 2530 N N . ARG A 1 309 ? 3.523 22.305 8.291 1.00 59.66 309 ARG A N 1
ATOM 2531 C CA . ARG A 1 309 ? 2.064 22.258 8.495 1.00 59.66 309 ARG A CA 1
ATOM 2532 C C . ARG A 1 309 ? 1.444 20.999 7.910 1.00 59.66 309 ARG A C 1
ATOM 2534 O O . ARG A 1 309 ? 0.532 20.458 8.520 1.00 59.66 309 ARG A O 1
ATOM 2541 N N . VAL A 1 310 ? 1.853 20.551 6.727 1.00 57.00 310 VAL A N 1
ATOM 2542 C CA . VAL A 1 310 ? 1.373 19.275 6.168 1.00 57.00 310 VAL A CA 1
ATOM 2543 C C . VAL A 1 310 ? 1.928 18.117 7.007 1.00 57.00 310 VAL A C 1
ATOM 2545 O O . VAL A 1 310 ? 1.151 17.287 7.467 1.00 57.00 310 VAL A O 1
ATOM 2548 N N . TRP A 1 311 ? 3.219 18.155 7.347 1.00 56.59 311 TRP A N 1
ATOM 2549 C CA . TRP A 1 311 ? 3.905 17.185 8.205 1.00 56.59 311 TRP A CA 1
ATOM 2550 C C . TRP A 1 311 ? 3.223 17.020 9.563 1.00 56.59 311 TRP A C 1
ATOM 2552 O O . TRP A 1 311 ? 2.886 15.912 9.951 1.00 56.59 311 TRP A O 1
ATOM 2562 N N . CYS A 1 312 ? 2.900 18.116 10.252 1.00 57.31 312 CYS A N 1
ATOM 2563 C CA . CYS A 1 312 ? 2.192 18.090 11.536 1.00 57.31 312 CYS A CA 1
ATOM 2564 C C . CYS A 1 312 ? 0.702 17.734 11.420 1.00 57.31 312 CYS A C 1
ATOM 2566 O O . CYS A 1 312 ? 0.073 17.483 12.441 1.00 57.31 312 CYS A O 1
ATOM 2568 N N . ARG A 1 313 ? 0.112 17.780 10.218 1.00 54.12 313 ARG A N 1
ATOM 2569 C CA . ARG A 1 313 ? -1.264 17.314 9.958 1.00 54.12 313 ARG A CA 1
ATOM 2570 C C . ARG A 1 313 ? -1.294 15.821 9.606 1.00 54.12 313 ARG A C 1
ATOM 2572 O O . ARG A 1 313 ? -2.318 15.168 9.810 1.00 54.12 313 ARG A O 1
ATOM 2579 N N . LEU A 1 314 ? -0.193 15.293 9.069 1.00 49.44 314 LEU A N 1
ATOM 2580 C CA . LEU A 1 314 ? 0.002 13.871 8.794 1.00 49.44 314 LEU A CA 1
ATOM 2581 C C . LEU A 1 314 ? 0.491 13.127 10.039 1.00 49.44 314 LEU A C 1
ATOM 2583 O O . LEU A 1 314 ? -0.099 12.115 10.400 1.00 49.44 314 LEU A O 1
ATOM 2587 N N . LEU A 1 315 ? 1.477 13.656 10.758 1.00 48.16 315 LEU A N 1
ATOM 2588 C CA . LEU A 1 315 ? 1.765 13.221 12.116 1.00 48.16 315 LEU A CA 1
ATOM 2589 C C . LEU A 1 315 ? 0.534 13.521 12.962 1.00 48.16 315 LEU A C 1
ATOM 2591 O O . LEU A 1 315 ? 0.107 14.669 13.067 1.00 48.16 315 LEU A O 1
ATOM 2595 N N . LEU A 1 316 ? -0.053 12.494 13.557 1.00 39.62 316 LEU A N 1
ATOM 2596 C CA . LEU A 1 316 ? -1.054 12.679 14.593 1.00 39.62 316 LEU A CA 1
ATOM 2597 C C . LEU A 1 316 ? -0.366 13.373 15.768 1.00 39.62 316 LEU A C 1
ATOM 2599 O O . LEU A 1 316 ? 0.179 12.717 16.646 1.00 39.62 316 LEU A O 1
ATOM 2603 N N . ARG A 1 317 ? -0.349 14.709 15.793 1.00 33.31 317 ARG A N 1
ATOM 2604 C CA . ARG A 1 317 ? -0.038 15.460 17.011 1.00 33.31 317 ARG A CA 1
ATOM 2605 C C . ARG A 1 317 ? -1.217 15.324 17.976 1.00 33.31 317 ARG A C 1
ATOM 2607 O O . ARG A 1 317 ? -1.985 16.257 18.173 1.00 33.31 317 ARG A O 1
ATOM 2614 N N . GLY A 1 318 ? -1.361 14.132 18.537 1.00 29.48 318 GLY A N 1
ATOM 2615 C CA . GLY A 1 318 ? -1.828 13.922 19.897 1.00 29.48 318 GLY A CA 1
ATOM 2616 C C . GLY A 1 318 ? -0.607 13.508 20.707 1.00 29.48 318 GLY A C 1
ATOM 2617 O O . GLY A 1 318 ? 0.286 12.849 20.177 1.00 29.48 318 GLY A O 1
ATOM 2618 N N . ASN A 1 319 ? -0.522 13.939 21.957 1.00 28.91 319 ASN A N 1
ATOM 2619 C CA . ASN A 1 319 ? 0.479 13.451 22.891 1.00 28.91 319 ASN A CA 1
ATOM 2620 C C . ASN A 1 319 ? 0.262 11.946 23.115 1.00 28.91 319 ASN A C 1
ATOM 2622 O O . ASN A 1 319 ? -0.292 11.560 24.138 1.00 28.91 319 ASN A O 1
ATOM 2626 N N . VAL A 1 320 ? 0.754 11.090 22.215 1.00 34.00 320 VAL A N 1
ATOM 2627 C CA . VAL A 1 320 ? 1.003 9.682 22.537 1.00 34.00 320 VAL A CA 1
ATOM 2628 C C . VAL A 1 320 ? 2.238 9.672 23.431 1.00 34.00 320 VAL A C 1
ATOM 2630 O O . VAL A 1 320 ? 3.357 9.351 23.035 1.00 34.00 320 VAL A O 1
ATOM 2633 N N . ALA A 1 321 ? 2.040 10.157 24.653 1.00 30.77 321 ALA A N 1
ATOM 2634 C CA . ALA A 1 321 ? 2.980 9.996 25.726 1.00 30.77 321 ALA A CA 1
ATOM 2635 C C . ALA A 1 321 ? 3.137 8.492 25.941 1.00 30.77 321 ALA A C 1
ATOM 2637 O O . ALA A 1 321 ? 2.208 7.823 26.375 1.00 30.77 321 ALA A O 1
ATOM 2638 N N . SER A 1 322 ? 4.333 7.979 25.657 1.00 32.81 322 SER A N 1
ATOM 2639 C CA . SER A 1 322 ? 4.867 6.810 26.348 1.00 32.81 322 SER A CA 1
ATOM 2640 C C . SER A 1 322 ? 3.925 5.592 26.382 1.00 32.81 322 SER A C 1
ATOM 2642 O O . SER A 1 322 ? 3.655 5.040 27.451 1.00 32.81 322 SER A O 1
ATOM 2644 N N . ALA A 1 323 ? 3.515 5.075 25.224 1.00 28.64 323 ALA A N 1
ATOM 2645 C CA . ALA A 1 323 ? 3.323 3.631 25.152 1.00 28.64 323 ALA A CA 1
ATOM 2646 C C . ALA A 1 323 ? 4.727 3.012 25.188 1.00 28.64 323 ALA A C 1
ATOM 2648 O O . ALA A 1 323 ? 5.432 2.970 24.181 1.00 28.64 323 ALA A O 1
ATOM 2649 N N . LYS A 1 324 ? 5.174 2.624 26.390 1.00 29.34 324 LYS A N 1
ATOM 2650 C CA . LYS A 1 324 ? 6.356 1.781 26.605 1.00 29.34 324 LYS A CA 1
ATOM 2651 C C . LYS A 1 324 ? 6.110 0.435 25.919 1.00 29.34 324 LYS A C 1
ATOM 2653 O O . LYS A 1 324 ? 5.714 -0.529 26.560 1.00 29.34 324 LYS A O 1
ATOM 2658 N N . ILE A 1 325 ? 6.341 0.383 24.616 1.00 30.16 325 ILE A N 1
ATOM 2659 C CA . ILE A 1 325 ? 6.565 -0.851 23.875 1.00 30.16 325 ILE A CA 1
ATOM 2660 C C . ILE A 1 325 ? 8.077 -0.909 23.656 1.00 30.16 325 ILE A C 1
ATOM 2662 O O . ILE A 1 325 ? 8.690 0.088 23.281 1.00 30.16 325 ILE A O 1
ATOM 2666 N N . GLY A 1 326 ? 8.667 -2.041 24.035 1.00 24.95 326 GLY A N 1
ATOM 2667 C CA . GLY A 1 326 ? 10.100 -2.282 24.201 1.00 24.95 326 GLY A CA 1
ATOM 2668 C C . GLY A 1 326 ? 11.036 -1.481 23.293 1.00 24.95 326 GLY A C 1
ATOM 2669 O O . GLY A 1 326 ? 11.101 -1.699 22.093 1.00 24.95 326 GLY A O 1
ATOM 2670 N N . THR A 1 327 ? 11.793 -0.597 23.942 1.00 26.88 327 THR A N 1
ATOM 2671 C CA . THR A 1 327 ? 13.218 -0.324 23.714 1.00 26.88 327 THR A CA 1
ATOM 2672 C C . THR A 1 327 ? 13.676 -0.189 22.256 1.00 26.88 327 THR A C 1
ATOM 2674 O O . THR A 1 327 ? 14.186 -1.136 21.664 1.00 26.88 327 THR A O 1
ATOM 2677 N N . THR A 1 328 ? 13.609 1.030 21.711 1.00 27.64 328 THR A N 1
ATOM 2678 C CA . THR A 1 328 ? 14.752 1.889 21.301 1.00 27.64 328 THR A CA 1
ATOM 2679 C C . THR A 1 328 ? 14.212 2.993 20.372 1.00 27.64 328 THR A C 1
ATOM 2681 O O . THR A 1 328 ? 13.450 2.719 19.456 1.00 27.64 328 THR A O 1
ATOM 2684 N N . VAL A 1 329 ? 14.638 4.241 20.604 1.00 27.55 329 VAL A N 1
ATOM 2685 C CA . VAL A 1 329 ? 14.359 5.466 19.816 1.00 27.55 329 VAL A CA 1
ATOM 2686 C C . VAL A 1 329 ? 13.021 6.191 20.073 1.00 27.55 329 VAL A C 1
ATOM 2688 O O . VAL A 1 329 ? 12.171 6.324 19.203 1.00 27.55 329 VAL A O 1
ATOM 2691 N N . ILE A 1 330 ? 12.907 6.821 21.248 1.00 25.44 330 ILE A N 1
ATOM 2692 C CA . ILE A 1 330 ? 12.346 8.182 21.349 1.00 25.44 330 ILE A CA 1
ATOM 2693 C C . ILE A 1 330 ? 13.353 8.997 22.161 1.00 25.44 330 ILE A C 1
ATOM 2695 O O . ILE A 1 330 ? 13.382 8.916 23.387 1.00 25.44 330 ILE A O 1
ATOM 2699 N N . VAL A 1 331 ? 14.217 9.752 21.482 1.00 24.98 331 VAL A N 1
ATOM 2700 C CA . VAL A 1 331 ? 15.099 10.725 22.136 1.00 24.98 331 VAL A CA 1
ATOM 2701 C C . VAL A 1 331 ? 14.597 12.130 21.814 1.00 24.98 331 VAL A C 1
ATOM 2703 O O . VAL A 1 331 ? 14.693 12.601 20.690 1.00 24.98 331 VAL A O 1
ATOM 2706 N N . ALA A 1 332 ? 14.050 12.745 22.862 1.00 25.69 332 ALA A N 1
ATOM 2707 C CA . ALA A 1 332 ? 14.088 14.165 23.202 1.00 25.69 332 ALA A CA 1
ATOM 2708 C C . ALA A 1 332 ? 13.675 15.211 22.147 1.00 25.69 332 ALA A C 1
ATOM 2710 O O . ALA A 1 332 ? 14.496 15.713 21.390 1.00 25.69 332 ALA A O 1
ATOM 2711 N N . LEU A 1 333 ? 12.447 15.722 22.288 1.00 26.16 333 LEU A N 1
ATOM 2712 C CA . LEU A 1 333 ? 12.153 17.145 22.071 1.00 26.16 333 LEU A CA 1
ATOM 2713 C C . LEU A 1 333 ? 11.321 17.688 23.243 1.00 26.16 333 LEU A C 1
ATOM 2715 O O . LEU A 1 333 ? 10.166 18.073 23.101 1.00 26.16 333 LEU A O 1
ATOM 2719 N N . ASN A 1 334 ? 11.948 17.722 24.420 1.00 26.86 334 ASN A N 1
ATOM 2720 C CA . ASN A 1 334 ? 11.667 18.747 25.419 1.00 26.86 334 ASN A CA 1
ATOM 2721 C C . ASN A 1 334 ? 12.679 19.870 25.185 1.00 26.86 334 ASN A C 1
ATOM 2723 O O . ASN A 1 334 ? 13.827 19.759 25.601 1.00 26.86 334 ASN A O 1
ATOM 2727 N N . LEU A 1 335 ? 12.260 20.943 24.522 1.00 26.52 335 LEU A N 1
ATOM 2728 C CA . LEU A 1 335 ? 12.912 22.240 24.664 1.00 26.52 335 LEU A CA 1
ATOM 2729 C C . LEU A 1 335 ? 11.839 23.252 25.050 1.00 26.52 335 LEU A C 1
ATOM 2731 O O . LEU A 1 335 ? 11.173 23.870 24.223 1.00 26.52 335 LEU A O 1
ATOM 2735 N N . THR A 1 336 ? 11.664 23.336 26.366 1.00 26.80 336 THR A N 1
ATOM 2736 C CA . THR A 1 336 ? 11.441 24.571 27.116 1.00 26.80 336 THR A CA 1
ATOM 2737 C C . THR A 1 336 ? 11.923 25.805 26.354 1.00 26.80 336 THR A C 1
ATOM 2739 O O . THR A 1 336 ? 13.125 26.021 26.226 1.00 26.80 336 THR A O 1
ATOM 2742 N N . PHE A 1 337 ? 10.991 26.652 25.925 1.00 26.97 337 PHE A N 1
ATOM 2743 C CA . PHE A 1 337 ? 11.252 28.082 25.789 1.00 26.97 337 PHE A CA 1
ATOM 2744 C C . PHE A 1 337 ? 10.653 28.770 27.015 1.00 26.97 337 PHE A C 1
ATOM 2746 O O . PHE A 1 337 ? 9.489 29.165 27.034 1.00 26.97 337 PHE A O 1
ATOM 2753 N N . GLY A 1 338 ? 11.465 28.832 28.069 1.00 22.39 338 GLY A N 1
ATOM 2754 C CA . GLY A 1 338 ? 11.316 29.805 29.137 1.00 22.39 338 GLY A CA 1
ATOM 2755 C C . GLY A 1 338 ? 12.032 31.087 28.725 1.00 22.39 338 GLY A C 1
ATOM 2756 O O . GLY A 1 338 ? 13.213 31.059 28.395 1.00 22.39 338 GLY A O 1
ATOM 2757 N N . LEU A 1 339 ? 11.262 32.172 28.702 1.00 24.48 339 LEU A N 1
ATOM 2758 C CA . LEU A 1 339 ? 11.649 33.556 28.987 1.00 24.48 339 LEU A CA 1
ATOM 2759 C C . LEU A 1 339 ? 13.031 33.729 29.649 1.00 24.48 339 LEU A C 1
ATOM 2761 O O . LEU A 1 339 ? 13.254 33.137 30.703 1.00 24.48 339 LEU A O 1
ATOM 2765 N N . LEU A 1 340 ? 13.863 34.640 29.128 1.00 23.23 340 LEU A N 1
ATOM 2766 C CA . LEU A 1 340 ? 14.265 35.892 29.804 1.00 23.23 340 LEU A CA 1
ATOM 2767 C C . LEU A 1 340 ? 15.441 36.589 29.089 1.00 23.23 340 LEU A C 1
ATOM 2769 O O . LEU A 1 340 ? 16.480 35.972 28.881 1.00 23.23 340 LEU A O 1
ATOM 2773 N N . VAL A 1 341 ? 15.227 37.897 28.865 1.00 33.78 341 VAL A N 1
ATOM 2774 C CA . VAL A 1 341 ? 16.161 39.012 28.570 1.00 33.78 341 VAL A CA 1
ATOM 2775 C C . VAL A 1 341 ? 16.841 39.032 27.204 1.00 33.78 341 VAL A C 1
ATOM 2777 O O . VAL A 1 341 ? 17.740 38.207 26.943 1.00 33.78 341 VAL A O 1
#

Solvent-accessible surface area (backbone atoms only — not comparable to full-atom values): 19640 Å² total; per-residue (Å²): 135,81,82,76,70,84,54,72,71,56,61,48,55,50,49,47,47,48,55,48,21,46,46,21,23,39,43,46,46,34,48,25,57,74,74,71,41,62,87,47,26,66,50,50,50,53,52,46,34,72,75,72,44,86,54,99,81,68,59,97,46,70,65,48,45,36,23,72,72,20,40,66,70,55,65,72,58,41,54,49,54,31,68,78,40,59,74,53,55,55,58,67,69,34,47,32,65,62,45,69,44,82,66,86,52,103,58,35,57,63,50,28,30,45,49,31,57,25,26,25,56,73,89,37,69,55,50,69,88,40,60,69,58,52,54,60,43,60,61,43,51,30,60,44,42,50,10,50,51,44,28,44,34,36,20,70,49,72,61,44,47,70,56,33,60,52,44,34,63,45,41,44,62,47,53,42,51,23,34,66,42,82,63,31,56,94,37,37,68,55,52,49,54,52,52,49,54,36,46,78,70,60,50,28,66,88,54,75,43,47,85,54,59,93,41,71,68,49,38,51,53,53,35,50,55,52,50,53,51,40,60,68,46,42,82,80,49,88,54,96,56,36,66,64,54,33,40,31,48,47,48,58,38,61,73,34,62,68,59,39,48,38,65,75,73,44,98,78,73,82,80,55,69,69,55,54,53,50,44,55,54,44,54,69,64,59,73,82,68,56,75,44,70,44,60,68,61,48,62,70,43,85,62,50,75,66,54,45,52,52,49,54,67,57,45,74,84,54,88,79,71,76,79,87,64,87,88,84,88,86,81,81,89,83,73,84,84,74,88,83,136

pLDDT: mean 78.42, std 20.21, range [22.39, 97.62]

Mean predicted aligned error: 9.89 Å

Secondary structure (DSSP, 8-state):
---PPPPHHHHHHHHHHHHHHHHHHHHHHHHHHHTT--SSHHHHHHHHHHHH---TT-SS-HHHHHHHTTPPPPHHHHHHHHHH-GGGHHHHS-HHHHHTS----TTHHHHHHHHHHTEEETTEEP-TT-HHHHHHHHTS-SHHHHHHHHHHHH---GGGHHHHHHHHHHHHHHHHHHTTSTTTGGGHHHHHHHHHHHHHTT-STT-SPTT--SSHHHHHHHHHHHHHHHHHHGGG--STTHHHHHHHHHHHHHH-HHHHHHHHH-S--PPPHHHHHHHHHHHHHTTS--EEE-HHHHHHS---HHHHHHHHHHTT-S-------SSS-------------

Nearest PDB structures (foldseek):
  6p6i-assembly1_A  TM=1.217E-01  e=3.894E+00  Escherichia coli UTI89